Protein AF-A0A822CFQ1-F1 (afdb_monomer_lite)

pLDDT: mean 76.53, std 15.35, range [37.72, 95.06]

Sequence (197 aa):
LYCLMTLFTVIKMNTFKEFFTTSMQNSLFRRRLAVRVCFDILLESEVIPSPRTTDDITTSLVTRQSSRSTVSMLLVTRVISGTNLPELHKRALLDILTRNNQQNSQVTWDMFSTAMLSLDADHPKRSVEHHEYSGIWALVQLIGASKYLTWFGNAMGLINFIILVIEGGLRYHPKFHTIDIILSNILFSFCIYYFLE

Foldseek 3Di:
DVVVVVVVVVVVVVVVVVVVVVVVVVVVVVVLVVLVVVLVVQLVVVVDDDPDDDDDDDDDDPPDPPPFSWGFLVSVLVVLVPDPDDVVLSVQLNCQLCVVCVPHRIHGPVSSSVSSVVSVPPPPPPPVVPPVDPDPVVVVVVVVPDVVVVVVVVVLVVVLVVLVVVLVVVVVPPPPPVVNVVSVVVNVVSVVVVVVD

Structure (mmCIF, N/CA/C/O backbone):
data_AF-A0A822CFQ1-F1
#
_entry.id   AF-A0A822CFQ1-F1
#
loop_
_atom_site.group_PDB
_atom_site.id
_atom_site.type_symbol
_atom_site.label_atom_id
_atom_site.label_alt_id
_atom_site.label_comp_id
_atom_site.label_asym_id
_atom_site.label_entity_id
_atom_site.label_seq_id
_atom_site.pdbx_PDB_ins_code
_atom_site.Cartn_x
_atom_site.Cartn_y
_atom_site.Cartn_z
_atom_site.occupancy
_atom_site.B_iso_or_equiv
_atom_site.auth_seq_id
_atom_site.auth_comp_id
_atom_site.auth_asym_id
_atom_site.auth_atom_id
_atom_site.pdbx_PDB_model_num
ATOM 1 N N . LEU A 1 1 ? 14.011 38.294 -16.015 1.00 75.19 1 LEU A N 1
ATOM 2 C CA . LEU A 1 1 ? 12.975 37.274 -16.310 1.00 75.19 1 LEU A CA 1
ATOM 3 C C . LEU A 1 1 ? 13.180 35.982 -15.511 1.00 75.19 1 LEU A C 1
ATOM 5 O O . LEU A 1 1 ? 12.271 35.591 -14.796 1.00 75.19 1 LEU A O 1
ATOM 9 N N . TYR A 1 2 ? 14.369 35.365 -15.565 1.00 87.56 2 TYR A N 1
ATOM 10 C CA . TYR A 1 2 ? 14.658 34.092 -14.881 1.00 87.56 2 TYR A CA 1
ATOM 11 C C . TYR A 1 2 ? 14.422 34.143 -13.360 1.00 87.56 2 TYR A C 1
ATOM 13 O O . TYR A 1 2 ? 13.721 33.301 -12.819 1.00 87.56 2 TYR A O 1
ATOM 21 N N . CYS A 1 3 ? 14.884 35.207 -12.690 1.00 86.19 3 CYS A N 1
ATOM 22 C CA . CYS A 1 3 ? 14.652 35.414 -11.253 1.00 86.19 3 CYS A CA 1
ATOM 23 C C . CYS A 1 3 ? 13.154 35.463 -10.881 1.00 86.19 3 CYS A C 1
ATOM 25 O O . CYS A 1 3 ? 12.744 34.861 -9.894 1.00 86.19 3 CYS A O 1
ATOM 27 N N . LEU A 1 4 ? 12.315 36.101 -11.708 1.00 89.50 4 LEU A N 1
ATOM 28 C CA . LEU A 1 4 ? 10.867 36.177 -11.473 1.00 89.50 4 LEU A CA 1
ATOM 29 C C . LEU A 1 4 ? 10.176 34.819 -11.668 1.00 89.50 4 LEU A C 1
ATOM 31 O O . LEU A 1 4 ? 9.285 34.473 -10.898 1.00 89.50 4 LEU A O 1
ATOM 35 N N . MET A 1 5 ? 10.611 34.033 -12.656 1.00 90.75 5 MET A N 1
ATOM 36 C CA . MET A 1 5 ? 10.087 32.681 -12.900 1.00 90.75 5 MET A CA 1
ATOM 37 C C . MET A 1 5 ? 10.451 31.718 -11.766 1.00 90.75 5 MET A C 1
ATOM 39 O O . MET A 1 5 ? 9.603 30.956 -11.293 1.00 90.75 5 MET A O 1
ATOM 43 N N . THR A 1 6 ? 11.687 31.795 -11.267 1.00 89.38 6 THR A N 1
ATOM 44 C CA . THR A 1 6 ? 12.123 31.009 -10.109 1.00 89.38 6 THR A CA 1
ATOM 45 C C . THR A 1 6 ? 11.365 31.425 -8.851 1.00 89.38 6 THR A C 1
ATOM 47 O O . THR A 1 6 ? 10.857 30.563 -8.139 1.00 89.38 6 THR A O 1
ATOM 50 N N . LEU A 1 7 ? 11.199 32.731 -8.609 1.00 93.94 7 LEU A N 1
ATOM 51 C CA . LEU A 1 7 ? 10.436 33.240 -7.468 1.00 93.94 7 LEU A CA 1
ATOM 52 C C . LEU A 1 7 ? 8.972 32.769 -7.500 1.00 93.94 7 LEU A C 1
ATOM 54 O O . LEU A 1 7 ? 8.460 32.291 -6.491 1.00 93.94 7 LEU A O 1
ATOM 58 N N . PHE A 1 8 ? 8.311 32.832 -8.658 1.00 93.06 8 PHE A N 1
ATOM 59 C CA . PHE A 1 8 ? 6.934 32.354 -8.816 1.00 93.06 8 PHE A CA 1
ATOM 60 C C . PHE A 1 8 ? 6.804 30.849 -8.542 1.00 93.06 8 PHE A C 1
ATOM 62 O O . PHE A 1 8 ? 5.870 30.415 -7.866 1.00 93.06 8 PHE A O 1
ATOM 69 N N . THR A 1 9 ? 7.771 30.058 -9.010 1.00 91.31 9 THR A N 1
ATOM 70 C CA . THR A 1 9 ? 7.816 28.610 -8.760 1.00 91.31 9 THR A CA 1
ATOM 71 C C . THR A 1 9 ? 7.977 28.309 -7.271 1.00 91.31 9 THR A C 1
ATOM 73 O O . THR A 1 9 ? 7.254 27.474 -6.731 1.00 91.31 9 THR A O 1
ATOM 76 N N . VAL A 1 10 ? 8.871 29.027 -6.584 1.00 95.06 10 VAL A N 1
ATOM 77 C CA . VAL A 1 10 ? 9.082 28.885 -5.134 1.00 95.06 10 VAL A CA 1
ATOM 78 C C . VAL A 1 10 ? 7.805 29.215 -4.361 1.00 95.06 10 VAL A C 1
ATOM 80 O O . VAL A 1 10 ? 7.416 28.453 -3.477 1.00 95.06 10 VAL A O 1
ATOM 83 N N . ILE A 1 11 ? 7.109 30.295 -4.729 1.00 93.81 11 ILE A N 1
ATOM 84 C CA . ILE A 1 11 ? 5.838 30.676 -4.099 1.00 93.81 11 ILE A CA 1
ATOM 85 C C . ILE A 1 11 ? 4.798 29.563 -4.278 1.00 93.81 11 ILE A C 1
ATOM 87 O O . ILE A 1 11 ? 4.201 29.121 -3.298 1.00 93.81 11 ILE A O 1
ATOM 91 N N . LYS A 1 12 ? 4.623 29.050 -5.504 1.00 91.06 12 LYS A N 1
ATOM 92 C CA . LYS A 1 12 ? 3.673 27.961 -5.787 1.00 91.06 12 LYS A CA 1
ATOM 93 C C . LYS A 1 12 ? 3.997 26.687 -5.012 1.00 91.06 12 LYS A C 1
ATOM 95 O O . LYS A 1 12 ? 3.088 26.076 -4.451 1.00 91.06 12 LYS A O 1
ATOM 100 N N . MET A 1 13 ? 5.272 26.313 -4.943 1.00 93.31 13 MET A N 1
ATOM 101 C CA . MET A 1 13 ? 5.711 25.145 -4.179 1.00 93.31 13 MET A CA 1
ATOM 102 C C . MET A 1 13 ? 5.442 25.306 -2.686 1.00 93.31 13 MET A C 1
ATOM 104 O O . MET A 1 13 ? 4.987 24.361 -2.042 1.00 93.31 13 MET A O 1
ATOM 108 N N . ASN A 1 14 ? 5.668 26.498 -2.133 1.00 92.94 14 ASN A N 1
ATOM 109 C CA . ASN A 1 14 ? 5.434 26.733 -0.714 1.00 92.94 14 ASN A CA 1
ATOM 110 C C . ASN A 1 14 ? 3.938 26.680 -0.369 1.00 92.94 14 ASN A C 1
ATOM 112 O O . ASN A 1 14 ? 3.559 26.013 0.591 1.00 92.94 14 ASN A O 1
ATOM 116 N N . THR A 1 15 ? 3.078 27.275 -1.204 1.00 92.31 15 THR A N 1
ATOM 117 C CA . THR A 1 15 ? 1.618 27.171 -1.044 1.00 92.31 15 THR A CA 1
ATOM 118 C C . THR A 1 15 ? 1.139 25.726 -1.157 1.00 92.31 15 THR A C 1
ATOM 120 O O . THR A 1 15 ? 0.307 25.286 -0.367 1.00 92.31 15 THR A O 1
ATOM 123 N N . PHE A 1 16 ? 1.674 24.955 -2.109 1.00 93.62 16 PHE A N 1
ATOM 124 C CA . PHE A 1 16 ? 1.311 23.547 -2.252 1.00 93.62 16 PHE A CA 1
ATOM 125 C C . PHE A 1 16 ? 1.737 22.720 -1.035 1.00 93.62 16 PHE A C 1
ATOM 127 O O . PHE A 1 16 ? 0.965 21.898 -0.546 1.00 93.62 16 PHE A O 1
ATOM 134 N N . LYS A 1 17 ? 2.936 22.971 -0.499 1.00 92.94 17 LYS A N 1
ATOM 135 C CA . LYS A 1 17 ? 3.435 22.315 0.714 1.00 92.94 17 LYS A CA 1
ATOM 136 C C . LYS A 1 17 ? 2.546 22.601 1.925 1.00 92.94 17 LYS A C 1
ATOM 138 O O . LYS A 1 17 ? 2.212 21.680 2.674 1.00 92.94 17 LYS A O 1
ATOM 143 N N . GLU A 1 18 ? 2.161 23.857 2.119 1.00 94.62 18 GLU A N 1
ATOM 144 C CA . GLU A 1 18 ? 1.276 24.268 3.210 1.00 94.62 18 GLU A CA 1
ATOM 145 C C . GLU A 1 18 ? -0.116 23.645 3.066 1.00 94.62 18 GLU A C 1
ATOM 147 O O . GLU A 1 18 ? -0.643 23.064 4.020 1.00 94.62 18 GLU A O 1
ATOM 152 N N . PHE A 1 19 ? -0.671 23.671 1.853 1.00 94.25 19 PHE A N 1
ATOM 153 C CA . PHE A 1 19 ? -1.944 23.031 1.539 1.00 94.25 19 PHE A CA 1
ATOM 154 C C . PHE A 1 19 ? -1.906 21.524 1.816 1.00 94.25 19 PHE A C 1
ATOM 156 O O . PHE A 1 19 ? -2.795 20.991 2.479 1.00 94.25 19 PHE A O 1
ATOM 163 N N . PHE A 1 20 ? -0.859 20.837 1.356 1.00 92.62 20 PHE A N 1
ATOM 164 C CA . PHE A 1 20 ? -0.686 19.403 1.568 1.00 92.62 20 PHE A CA 1
ATOM 165 C C . PHE A 1 20 ? -0.592 19.061 3.058 1.00 92.62 20 PHE A C 1
ATOM 167 O O . PHE A 1 20 ? -1.285 18.161 3.533 1.00 92.62 20 PHE A O 1
ATOM 174 N N . THR A 1 21 ? 0.209 19.821 3.808 1.00 93.50 21 THR A N 1
ATOM 175 C CA . THR A 1 21 ? 0.386 19.627 5.253 1.00 93.50 21 THR A CA 1
ATOM 176 C C . THR A 1 21 ? -0.934 19.818 5.995 1.00 93.50 21 THR A C 1
ATOM 178 O O . THR A 1 21 ? -1.333 18.959 6.781 1.00 93.50 21 THR A O 1
ATOM 181 N N . THR A 1 22 ? -1.655 20.898 5.691 1.00 93.81 22 THR A N 1
ATOM 182 C CA . THR A 1 22 ? -2.954 21.205 6.303 1.00 93.81 22 THR A CA 1
ATOM 183 C C . THR A 1 22 ? -3.996 20.140 5.962 1.00 93.81 22 THR A C 1
ATOM 185 O O . THR A 1 22 ? -4.741 19.686 6.830 1.00 93.81 22 THR A O 1
ATOM 188 N N . SER A 1 23 ? -4.027 19.680 4.708 1.00 91.19 23 SER A N 1
ATOM 189 C CA . SER A 1 23 ? -4.934 18.620 4.258 1.00 91.19 23 SER A CA 1
ATOM 190 C C . SER A 1 23 ? -4.669 17.297 4.984 1.00 91.19 23 SER A C 1
ATOM 192 O O . SER A 1 23 ? -5.601 16.675 5.505 1.00 91.19 23 SER A O 1
ATOM 194 N N . MET A 1 24 ? -3.398 16.899 5.101 1.00 90.12 24 MET A N 1
ATOM 195 C CA . MET A 1 24 ? -3.001 15.697 5.837 1.00 90.12 24 MET A CA 1
ATOM 196 C C . MET A 1 24 ? -3.349 15.791 7.323 1.00 90.12 24 MET A C 1
ATOM 198 O O . MET A 1 24 ? -3.967 14.871 7.861 1.00 90.12 24 MET A O 1
ATOM 202 N N . GLN A 1 25 ? -3.027 16.907 7.980 1.00 92.38 25 GLN A N 1
ATOM 203 C CA . GLN A 1 25 ? -3.355 17.124 9.391 1.00 92.38 25 GLN A CA 1
ATOM 204 C C . GLN A 1 25 ? -4.864 17.070 9.640 1.00 92.38 25 GLN A C 1
ATOM 206 O O . GLN A 1 25 ? -5.307 16.357 10.540 1.00 92.38 25 GLN A O 1
ATOM 211 N N . ASN A 1 26 ? -5.663 17.739 8.804 1.00 92.44 26 ASN A N 1
ATOM 212 C CA . ASN A 1 26 ? -7.122 17.718 8.911 1.00 92.44 26 ASN A CA 1
ATOM 213 C C . ASN A 1 26 ? -7.695 16.312 8.701 1.00 92.44 26 ASN A C 1
ATOM 215 O O . ASN A 1 26 ? -8.629 15.912 9.397 1.00 92.44 26 ASN A O 1
ATOM 219 N N . SER A 1 27 ? -7.140 15.544 7.762 1.00 88.62 27 SER A N 1
ATOM 220 C CA . SER A 1 27 ? -7.532 14.151 7.540 1.00 88.62 27 SER A CA 1
ATOM 221 C C . SER A 1 27 ? -7.253 13.280 8.772 1.00 88.62 27 SER A C 1
ATOM 223 O O . SER A 1 27 ? -8.164 12.624 9.285 1.00 88.62 27 SER A O 1
ATOM 225 N N . LEU A 1 28 ? -6.030 13.343 9.311 1.00 87.25 28 LEU A N 1
ATOM 226 C CA . LEU A 1 28 ? -5.633 12.593 10.506 1.00 87.25 28 LEU A CA 1
ATOM 227 C C . LEU A 1 28 ? -6.452 12.994 11.734 1.00 87.25 28 LEU A C 1
ATOM 229 O O . LEU A 1 28 ? -6.877 12.130 12.500 1.00 87.25 28 LEU A O 1
ATOM 233 N N . PHE A 1 29 ? -6.698 14.291 11.913 1.00 90.75 29 PHE A N 1
ATOM 234 C CA . PHE A 1 29 ? -7.480 14.809 13.027 1.00 90.75 29 PHE A CA 1
ATOM 235 C C . PHE A 1 29 ? -8.927 14.312 12.982 1.00 90.75 29 PHE A C 1
ATOM 237 O O . PHE A 1 29 ? -9.403 13.744 13.964 1.00 90.75 29 PHE A O 1
ATOM 244 N N . ARG A 1 30 ? -9.600 14.432 11.827 1.00 90.69 30 ARG A N 1
ATOM 245 C CA . ARG A 1 30 ? -10.966 13.912 11.642 1.00 90.69 30 ARG A CA 1
ATOM 246 C C . ARG A 1 30 ? -11.047 12.418 11.922 1.00 90.69 30 ARG A C 1
ATOM 248 O O . ARG A 1 30 ? -11.983 11.978 12.581 1.00 90.69 30 ARG A O 1
ATOM 255 N N . ARG A 1 31 ? -10.060 11.641 11.472 1.00 86.88 31 ARG A N 1
ATOM 256 C CA . ARG A 1 31 ? -10.035 10.199 11.730 1.00 86.88 31 ARG A CA 1
ATOM 257 C C . ARG A 1 31 ? -9.825 9.877 13.208 1.00 86.88 31 ARG A C 1
ATOM 259 O O . ARG A 1 31 ? -10.555 9.053 13.743 1.00 86.88 31 ARG A O 1
ATOM 266 N N . ARG A 1 32 ? -8.875 10.529 13.884 1.00 88.50 32 ARG A N 1
ATOM 267 C CA . ARG A 1 32 ? -8.638 10.327 15.327 1.00 88.50 32 ARG A CA 1
ATOM 268 C C . ARG A 1 32 ? -9.865 10.690 16.157 1.00 88.50 32 ARG A C 1
ATOM 270 O O . ARG A 1 32 ? -10.214 9.947 17.070 1.00 88.50 32 ARG A O 1
ATOM 277 N N . LEU A 1 33 ? -10.540 11.783 15.805 1.00 90.69 33 LEU A N 1
ATOM 278 C CA . LEU A 1 33 ? -11.818 12.152 16.408 1.00 90.69 33 LEU A CA 1
ATOM 279 C C . LEU A 1 33 ? -12.887 11.089 16.160 1.00 90.69 33 LEU A C 1
ATOM 281 O O . LEU A 1 33 ? -13.536 10.668 17.107 1.00 90.69 33 LEU A O 1
ATOM 285 N N . ALA A 1 34 ? -13.044 10.615 14.923 1.00 88.75 34 ALA A N 1
ATOM 286 C CA . ALA A 1 34 ? -14.024 9.580 14.601 1.00 88.75 34 ALA A CA 1
ATOM 287 C C . ALA A 1 34 ? -13.774 8.286 15.394 1.00 88.75 34 ALA A C 1
ATOM 289 O O . ALA A 1 34 ? -14.708 7.734 15.966 1.00 88.75 34 ALA A O 1
ATOM 290 N N . VAL A 1 35 ? -12.517 7.840 15.494 1.00 87.50 35 VAL A N 1
ATOM 291 C CA . VAL A 1 35 ? -12.126 6.670 16.302 1.00 87.50 35 VAL A CA 1
ATOM 292 C C . VAL A 1 35 ? -12.454 6.895 17.777 1.00 87.50 35 VAL A C 1
ATOM 294 O O . VAL A 1 35 ? -12.992 5.999 18.426 1.00 87.50 35 VAL A O 1
ATOM 297 N N . ARG A 1 36 ? -12.177 8.094 18.303 1.00 88.81 36 ARG A N 1
ATOM 298 C CA . ARG A 1 36 ? -12.496 8.437 19.690 1.00 88.81 36 ARG A CA 1
ATOM 299 C C . ARG A 1 36 ? -13.995 8.396 19.959 1.00 88.81 36 ARG A C 1
ATOM 301 O O . ARG A 1 36 ? -14.415 7.723 20.890 1.00 88.81 36 ARG A O 1
ATOM 308 N N . VAL A 1 37 ? -14.783 9.038 19.102 1.00 88.81 37 VAL A N 1
ATOM 309 C CA . VAL A 1 37 ? -16.248 9.050 19.201 1.00 88.81 37 VAL A CA 1
ATOM 310 C C . VAL A 1 37 ? -16.816 7.637 19.091 1.00 88.81 37 VAL A C 1
ATOM 312 O O . VAL A 1 37 ? -17.702 7.282 19.858 1.00 88.81 37 VAL A O 1
ATOM 315 N N . CYS A 1 38 ? -16.280 6.796 18.201 1.00 87.69 38 CYS A N 1
ATOM 316 C CA . CYS A 1 38 ? -16.689 5.393 18.128 1.00 87.69 38 CYS A CA 1
ATOM 317 C C . CYS A 1 38 ? -16.457 4.680 19.462 1.00 87.69 38 CYS A C 1
ATOM 319 O O . CYS A 1 38 ? -17.357 4.007 19.943 1.00 87.69 38 CYS A O 1
ATOM 321 N N . PHE A 1 39 ? -15.287 4.844 20.083 1.00 86.06 39 PHE A N 1
ATOM 322 C CA . PHE A 1 39 ? -15.006 4.228 21.381 1.00 86.06 39 PHE A CA 1
ATOM 323 C C . PHE A 1 39 ? -15.940 4.729 22.487 1.00 86.06 39 PHE A C 1
ATOM 325 O O . PHE A 1 39 ? -16.448 3.922 23.262 1.00 86.06 39 PHE A O 1
ATOM 332 N N . ASP A 1 40 ? -16.206 6.034 22.529 1.00 86.69 40 ASP A N 1
ATOM 333 C CA . ASP A 1 40 ? -17.100 6.630 23.523 1.00 86.69 40 ASP A CA 1
ATOM 334 C C . ASP A 1 40 ? -18.554 6.126 23.346 1.00 86.69 40 ASP A C 1
ATOM 336 O O . ASP A 1 40 ? -19.202 5.776 24.331 1.00 86.69 40 ASP A O 1
ATOM 340 N N . ILE A 1 41 ? -19.032 5.955 22.105 1.00 85.94 41 ILE A N 1
ATOM 341 C CA . ILE A 1 41 ? -20.343 5.336 21.813 1.00 85.94 41 ILE A CA 1
ATOM 342 C C . ILE A 1 41 ? -20.374 3.862 22.241 1.00 85.94 41 ILE A C 1
ATOM 344 O O . ILE A 1 41 ? -21.381 3.391 22.769 1.00 85.94 41 ILE A O 1
ATOM 348 N N . LEU A 1 42 ? -19.287 3.114 22.023 1.00 83.31 42 LEU A N 1
ATOM 349 C CA . LEU A 1 42 ? -19.216 1.709 22.434 1.00 83.31 42 LEU A CA 1
ATOM 350 C C . LEU A 1 42 ? -19.302 1.574 23.960 1.00 83.31 42 LEU A C 1
ATOM 352 O O . LEU A 1 42 ? -20.024 0.701 24.441 1.00 83.31 42 LEU A O 1
ATOM 356 N N . LEU A 1 43 ? -18.642 2.466 24.706 1.00 83.56 43 LEU A N 1
ATOM 357 C CA . LEU A 1 43 ? -18.754 2.530 26.165 1.00 83.56 43 LEU A CA 1
ATOM 358 C C . LEU A 1 43 ? -20.191 2.809 26.614 1.00 83.56 43 LEU A C 1
ATOM 360 O O . LEU A 1 43 ? -20.692 2.128 27.502 1.00 83.56 43 LEU A O 1
ATOM 364 N N . GLU A 1 44 ? -20.868 3.779 25.998 1.00 79.88 44 GLU A N 1
ATOM 365 C CA . GLU A 1 44 ? -22.258 4.109 26.336 1.00 79.88 44 GLU A CA 1
ATOM 366 C C . GLU A 1 44 ? -23.219 2.956 26.002 1.00 79.88 44 GLU A C 1
ATOM 368 O O . GLU A 1 44 ? -24.117 2.643 26.784 1.00 79.88 44 GLU A O 1
ATOM 373 N N . SER A 1 45 ? -22.983 2.252 24.890 1.00 74.94 45 SER A N 1
ATOM 374 C CA . SER A 1 45 ? -23.795 1.102 24.475 1.00 74.94 45 SER A CA 1
ATOM 375 C C . SER A 1 45 ? -23.691 -0.105 25.415 1.00 74.94 45 SER A C 1
ATOM 377 O O . SER A 1 45 ? -24.629 -0.894 25.499 1.00 74.94 45 SER A O 1
ATOM 379 N N . GLU A 1 46 ? -22.581 -0.241 26.144 1.00 67.50 46 GLU A N 1
ATOM 380 C CA . GLU A 1 46 ? -22.384 -1.292 27.150 1.00 67.50 46 GLU A CA 1
ATOM 381 C C . GLU A 1 46 ? -23.048 -0.948 28.495 1.00 67.50 46 GLU A C 1
ATOM 383 O O . GLU A 1 46 ? -23.349 -1.838 29.288 1.00 67.50 46 GLU A O 1
ATOM 388 N N . VAL A 1 47 ? -23.330 0.337 28.740 1.00 59.84 47 VAL A N 1
ATOM 389 C CA . VAL A 1 47 ? -23.963 0.829 29.973 1.00 59.84 47 VAL A CA 1
ATOM 390 C C . VAL A 1 47 ? -25.487 0.657 29.957 1.00 59.84 47 VAL A C 1
ATOM 392 O O . VAL A 1 47 ? -26.094 0.655 31.027 1.00 59.84 47 VAL A O 1
ATOM 395 N N . ILE A 1 48 ? -26.121 0.449 28.795 1.00 53.44 48 ILE A N 1
ATOM 396 C CA . ILE A 1 48 ? -27.565 0.176 28.705 1.00 53.44 48 ILE A CA 1
ATOM 397 C C . ILE A 1 48 ? -27.823 -1.285 29.122 1.00 53.44 48 ILE A C 1
ATOM 399 O O . ILE A 1 48 ? -27.521 -2.204 28.354 1.00 53.44 48 ILE A O 1
ATOM 403 N N . PRO A 1 49 ? -28.396 -1.552 30.312 1.00 50.44 49 PRO A N 1
ATOM 404 C CA . PRO A 1 49 ? -28.615 -2.913 30.765 1.00 50.44 49 PRO A CA 1
ATOM 405 C C . PRO A 1 49 ? -29.762 -3.531 29.968 1.00 50.44 49 PRO A C 1
ATOM 407 O O . PRO A 1 49 ? -30.837 -2.946 29.823 1.00 50.44 49 PRO A O 1
ATOM 410 N N . SER A 1 50 ? -29.552 -4.760 29.502 1.00 37.91 50 SER A N 1
ATOM 411 C CA . SER A 1 50 ? -30.634 -5.665 29.114 1.00 37.91 50 SER A CA 1
ATOM 412 C C . SER A 1 50 ? -31.720 -5.677 30.208 1.00 37.91 50 SER A C 1
ATOM 414 O O . SER A 1 50 ? -31.379 -5.881 31.376 1.00 37.91 50 SER A O 1
ATOM 416 N N . PRO A 1 51 ? -33.018 -5.521 29.883 1.00 45.97 51 PRO A N 1
ATOM 417 C CA . PRO A 1 51 ? -34.092 -5.537 30.869 1.00 45.97 51 PRO A CA 1
ATOM 418 C C . PRO A 1 51 ? -34.387 -6.984 31.273 1.00 45.97 51 PRO A C 1
ATOM 420 O O . PRO A 1 51 ? -35.350 -7.590 30.810 1.00 45.97 51 PRO A O 1
ATOM 423 N N . ARG A 1 52 ? -33.521 -7.573 32.098 1.00 44.91 52 ARG A N 1
ATOM 424 C CA . ARG A 1 52 ? -33.755 -8.859 32.765 1.00 44.91 52 ARG A CA 1
ATOM 425 C C . ARG A 1 52 ? -33.038 -8.873 34.107 1.00 44.91 52 ARG A C 1
ATOM 427 O O . ARG A 1 52 ? -31.901 -9.318 34.205 1.00 44.91 52 ARG A O 1
ATOM 434 N N . THR A 1 53 ? -33.687 -8.346 35.132 1.00 39.03 53 THR A N 1
ATOM 435 C CA . THR A 1 53 ? -34.372 -9.095 36.202 1.00 39.03 53 THR A CA 1
ATOM 436 C C . THR A 1 53 ? -34.712 -8.049 37.261 1.00 39.03 53 THR A C 1
ATOM 438 O O . THR A 1 53 ? -33.870 -7.234 37.627 1.00 39.03 53 THR A O 1
ATOM 441 N N . THR A 1 54 ? -35.978 -7.997 37.651 1.00 48.03 54 THR A N 1
ATOM 442 C CA . THR A 1 54 ? -36.456 -7.246 38.810 1.00 48.03 54 THR A CA 1
ATOM 443 C C . THR A 1 54 ? -35.655 -7.626 40.056 1.00 48.03 54 THR A C 1
ATOM 445 O O . THR A 1 54 ? -35.264 -8.782 40.195 1.00 48.03 54 THR A O 1
ATOM 448 N N . ASP A 1 55 ? -35.485 -6.639 40.935 1.00 44.06 55 ASP A N 1
ATOM 449 C CA . ASP A 1 55 ? -34.992 -6.745 42.314 1.00 44.06 55 ASP A CA 1
ATOM 450 C C . ASP A 1 55 ? -33.467 -6.655 42.488 1.00 44.06 55 ASP A C 1
ATOM 452 O O . ASP A 1 55 ? -32.765 -7.641 42.659 1.00 44.06 55 ASP A O 1
ATOM 456 N N . ASP A 1 56 ? -32.956 -5.420 42.418 1.00 37.72 56 ASP A N 1
ATOM 457 C CA . ASP A 1 56 ? -32.231 -4.806 43.544 1.00 37.72 56 ASP A CA 1
ATOM 458 C C . ASP A 1 56 ? -31.890 -3.346 43.208 1.00 37.72 56 ASP A C 1
ATOM 460 O O . ASP A 1 56 ? -30.858 -2.990 42.634 1.00 37.72 56 ASP A O 1
ATOM 464 N N . ILE A 1 57 ? -32.825 -2.463 43.557 1.00 55.16 57 ILE A N 1
ATOM 465 C CA . ILE A 1 57 ? -32.616 -1.018 43.583 1.00 55.16 57 ILE A CA 1
ATOM 466 C C . ILE A 1 57 ? -31.931 -0.708 44.908 1.00 55.16 57 ILE A C 1
ATOM 468 O O . ILE A 1 57 ? -32.581 -0.764 45.945 1.00 55.16 57 ILE A O 1
ATOM 472 N N . THR A 1 58 ? -30.644 -0.369 44.880 1.00 49.69 58 THR A N 1
ATOM 473 C CA . THR A 1 58 ? -30.032 0.805 45.542 1.00 49.69 58 THR A CA 1
ATOM 474 C C . THR A 1 58 ? -28.506 0.655 45.589 1.00 49.69 58 THR A C 1
ATOM 476 O O . THR A 1 58 ? -27.971 -0.433 45.746 1.00 49.69 58 THR A O 1
ATOM 479 N N . THR A 1 59 ? -27.785 1.777 45.471 1.00 42.72 59 THR A N 1
ATOM 480 C CA . THR A 1 59 ? -26.324 1.931 45.678 1.00 42.72 59 THR A CA 1
ATOM 481 C C . THR A 1 59 ? -25.334 1.447 44.601 1.00 42.72 59 THR A C 1
ATOM 483 O O . THR A 1 59 ? -24.370 0.752 44.898 1.00 42.72 59 THR A O 1
ATOM 486 N N . SER A 1 60 ? -25.437 1.943 43.360 1.00 40.88 60 SER A N 1
ATOM 487 C CA . SER A 1 60 ? -24.250 1.979 42.466 1.00 40.88 60 SER A CA 1
ATOM 488 C C . SER A 1 60 ? -24.214 3.097 41.409 1.00 40.88 60 SER A C 1
ATOM 490 O O . SER A 1 60 ? -23.313 3.123 40.573 1.00 40.88 60 SER A O 1
ATOM 492 N N . LEU A 1 61 ? -25.132 4.069 41.454 1.00 44.00 61 LEU A N 1
ATOM 493 C CA . LEU A 1 61 ? -25.292 5.070 40.386 1.00 44.00 61 LEU A CA 1
ATOM 494 C C . LEU A 1 61 ? -24.413 6.334 40.490 1.00 44.00 61 LEU A C 1
ATOM 496 O O . LEU A 1 61 ? -24.581 7.237 39.681 1.00 44.00 61 LEU A O 1
ATOM 500 N N . VAL A 1 62 ? -23.463 6.429 41.431 1.00 44.66 62 VAL A N 1
ATOM 501 C CA . VAL A 1 62 ? -22.635 7.655 41.584 1.00 44.66 62 VAL A CA 1
ATOM 502 C C . VAL A 1 62 ? -21.117 7.394 41.633 1.00 44.66 62 VAL A C 1
ATOM 504 O O . VAL A 1 62 ? -20.330 8.335 41.634 1.00 44.66 62 VAL A O 1
ATOM 507 N N . THR A 1 63 ? -20.646 6.144 41.558 1.00 40.25 63 THR A N 1
ATOM 508 C CA . THR A 1 63 ? -19.213 5.847 41.787 1.00 40.25 63 THR A CA 1
ATOM 509 C C . THR A 1 63 ? -18.600 4.908 40.748 1.00 40.25 63 THR A C 1
ATOM 511 O O . THR A 1 63 ? -18.015 3.886 41.091 1.00 40.25 63 THR A O 1
ATOM 514 N N . ARG A 1 64 ? -18.711 5.224 39.451 1.00 43.28 64 ARG A N 1
ATOM 515 C CA . ARG A 1 64 ? -18.015 4.438 38.406 1.00 43.28 64 ARG A CA 1
ATOM 516 C C . ARG A 1 64 ? -17.384 5.239 37.271 1.00 43.28 64 ARG A C 1
ATOM 518 O O . ARG A 1 64 ? -17.045 4.680 36.237 1.00 43.28 64 ARG A O 1
ATOM 525 N N . GLN A 1 65 ? -17.139 6.529 37.482 1.00 41.72 65 GLN A N 1
ATOM 526 C CA . GLN A 1 65 ? -16.485 7.385 36.485 1.00 41.72 65 GLN A CA 1
ATOM 527 C C . GLN A 1 65 ? -14.942 7.288 36.496 1.00 41.72 65 GLN A C 1
ATOM 529 O O . GLN A 1 65 ? -14.274 7.956 35.715 1.00 41.72 65 GLN A O 1
ATOM 534 N N . SER A 1 66 ? -14.360 6.441 37.355 1.00 39.03 66 SER A N 1
ATOM 535 C CA . SER A 1 66 ? -12.904 6.280 37.523 1.00 39.03 66 SER A CA 1
ATOM 536 C C . SER A 1 66 ? -12.399 4.833 37.410 1.00 39.03 66 SER A C 1
ATOM 538 O O . SER A 1 66 ? -11.202 4.577 37.546 1.00 39.03 66 SER A O 1
ATOM 540 N N . SER A 1 67 ? -13.273 3.866 37.120 1.00 45.50 67 SER A N 1
ATOM 541 C CA . SER A 1 67 ? -12.879 2.472 36.890 1.00 45.50 67 SER A CA 1
ATOM 542 C C . SER A 1 67 ? -12.664 2.254 35.394 1.00 45.50 67 SER A C 1
ATOM 544 O O . SER A 1 67 ? -13.637 2.105 34.669 1.00 45.50 67 SER A O 1
ATOM 546 N N . ARG A 1 68 ? -11.399 2.307 34.946 1.00 55.19 68 ARG A N 1
ATOM 547 C CA . ARG A 1 68 ? -10.887 1.930 33.606 1.00 55.19 68 ARG A CA 1
ATOM 548 C C . ARG A 1 68 ? -11.979 1.699 32.548 1.00 55.19 68 ARG A C 1
ATOM 550 O O . ARG A 1 68 ? -12.509 0.595 32.448 1.00 55.19 68 ARG A O 1
ATOM 557 N N . SER A 1 69 ? -12.268 2.729 31.749 1.00 69.00 69 SER A N 1
ATOM 558 C CA . SER A 1 69 ? -13.172 2.655 30.596 1.00 69.00 69 SER A CA 1
ATOM 559 C C . SER A 1 69 ? -12.736 1.524 29.664 1.00 69.00 69 SER A C 1
ATOM 561 O O . SER A 1 69 ? -11.748 1.635 28.933 1.00 69.00 69 SER A O 1
ATOM 563 N N . THR A 1 70 ? -13.439 0.406 29.765 1.00 75.69 70 THR A N 1
ATOM 564 C CA . THR A 1 70 ? -13.137 -0.858 29.103 1.00 75.69 70 THR A CA 1
ATOM 565 C C . THR A 1 70 ? -14.380 -1.281 28.344 1.00 75.69 70 THR A C 1
ATOM 567 O O . THR A 1 70 ? -15.485 -1.119 28.850 1.00 75.69 70 THR A O 1
ATOM 570 N N . VAL A 1 71 ? -14.189 -1.769 27.119 1.00 79.25 71 VAL A N 1
ATOM 571 C CA . VAL A 1 71 ? -15.278 -2.193 26.233 1.00 79.25 71 VAL A CA 1
ATOM 572 C C . VAL A 1 71 ? -15.221 -3.704 26.038 1.00 79.25 71 VAL A C 1
ATOM 574 O O . VAL A 1 71 ? -14.141 -4.254 25.812 1.00 79.25 71 VAL A O 1
ATOM 577 N N . SER A 1 72 ? -16.357 -4.391 26.069 1.00 81.31 72 SER A N 1
ATOM 578 C CA . SER A 1 72 ? -16.442 -5.819 25.760 1.00 81.31 72 SER A CA 1
ATOM 579 C C . SER A 1 72 ? -15.901 -6.142 24.361 1.00 81.31 72 SER A C 1
ATOM 581 O O . SER A 1 72 ? -16.329 -5.583 23.344 1.00 81.31 72 SER A O 1
ATOM 583 N N . MET A 1 73 ? -14.990 -7.116 24.288 1.00 79.25 73 MET A N 1
ATOM 584 C CA . MET A 1 73 ? -14.389 -7.578 23.030 1.00 79.25 73 MET A CA 1
ATOM 585 C C . MET A 1 73 ? -15.441 -8.111 22.039 1.00 79.25 73 MET A C 1
ATOM 587 O O . MET A 1 73 ? -15.305 -7.947 20.826 1.00 79.25 73 MET A O 1
ATOM 591 N N . LEU A 1 74 ? -16.537 -8.698 22.527 1.00 79.06 74 LEU A N 1
ATOM 592 C CA . LEU A 1 74 ? -17.627 -9.200 21.677 1.00 79.06 74 LEU A CA 1
ATOM 593 C C . LEU A 1 74 ? -18.357 -8.073 20.935 1.00 79.06 74 LEU A C 1
ATOM 595 O O . LEU A 1 74 ? -18.776 -8.239 19.789 1.00 79.06 74 LEU A O 1
ATOM 599 N N . LEU A 1 75 ? -18.488 -6.911 21.573 1.00 79.25 75 LEU A N 1
ATOM 600 C CA . LEU A 1 75 ? -19.147 -5.750 20.984 1.00 79.25 75 LEU A CA 1
ATOM 601 C C . LEU A 1 75 ? -18.245 -5.125 19.909 1.00 79.25 75 LEU A C 1
ATOM 603 O O . LEU A 1 75 ? -18.690 -4.881 18.788 1.00 79.25 75 LEU A O 1
ATOM 607 N N . VAL A 1 76 ? -16.948 -4.993 20.204 1.00 82.12 76 VAL A N 1
ATOM 608 C CA . VAL A 1 76 ? -15.933 -4.498 19.258 1.00 82.12 76 VAL A CA 1
ATOM 609 C C . VAL A 1 76 ? -15.827 -5.397 18.021 1.00 82.12 76 VAL A C 1
ATOM 611 O O . VAL A 1 76 ? -15.862 -4.903 16.895 1.00 82.12 76 VAL A O 1
ATOM 614 N N . THR A 1 77 ? -15.755 -6.717 18.203 1.00 80.50 77 THR A N 1
ATOM 615 C CA . THR A 1 77 ? -15.668 -7.681 17.089 1.00 80.50 77 THR A CA 1
ATOM 616 C C . THR A 1 77 ? -16.920 -7.668 16.212 1.00 80.50 77 THR A C 1
ATOM 618 O O . THR A 1 77 ? -16.800 -7.667 14.984 1.00 80.50 77 THR A O 1
ATOM 621 N N . ARG A 1 78 ? -18.117 -7.561 16.807 1.00 82.50 78 ARG A N 1
ATOM 622 C CA . ARG A 1 78 ? -19.374 -7.398 16.061 1.00 82.50 78 ARG A CA 1
ATOM 623 C C . ARG A 1 78 ? -19.369 -6.114 15.231 1.00 82.50 78 ARG A C 1
ATOM 625 O O . ARG A 1 78 ? -19.688 -6.166 14.044 1.00 82.50 78 ARG A O 1
ATOM 632 N N . VAL A 1 79 ? -18.969 -4.988 15.816 1.00 83.75 79 VAL A N 1
ATOM 633 C CA . VAL A 1 79 ? -18.933 -3.699 15.110 1.00 83.75 79 VAL A CA 1
ATOM 634 C C . VAL A 1 79 ? -17.930 -3.732 13.962 1.00 83.75 79 VAL A C 1
ATOM 636 O O . VAL A 1 79 ? -18.292 -3.370 12.846 1.00 83.75 79 VAL A O 1
ATOM 639 N N . ILE A 1 80 ? -16.725 -4.265 14.183 1.00 82.81 80 ILE A N 1
ATOM 640 C CA . ILE A 1 80 ? -15.711 -4.437 13.131 1.00 82.81 80 ILE A CA 1
ATOM 641 C C . ILE A 1 80 ? -16.235 -5.338 12.006 1.00 82.81 80 ILE A C 1
ATOM 643 O O . ILE A 1 80 ? -16.082 -4.997 10.832 1.00 82.81 80 ILE A O 1
ATOM 647 N N . SER A 1 81 ? -16.899 -6.451 12.336 1.00 78.50 81 SER A N 1
ATOM 648 C CA . SER A 1 81 ? -17.454 -7.367 11.330 1.00 78.50 81 SER A CA 1
ATOM 649 C C . SER A 1 81 ? -18.530 -6.714 10.452 1.00 78.50 81 SER A C 1
ATOM 651 O O . SER A 1 81 ? -18.592 -6.997 9.255 1.00 78.50 81 SER A O 1
ATOM 653 N N . GLY A 1 82 ? -19.309 -5.785 11.022 1.00 81.06 82 GLY A N 1
ATOM 654 C CA . GLY A 1 82 ? -20.350 -5.025 10.327 1.00 81.06 82 GLY A CA 1
ATOM 655 C C . GLY A 1 82 ? -19.844 -3.835 9.504 1.00 81.06 82 GLY A C 1
ATOM 656 O O . GLY A 1 82 ? -20.635 -3.209 8.802 1.00 81.06 82 GLY A O 1
ATOM 657 N N . THR A 1 83 ? -18.551 -3.501 9.563 1.00 83.88 83 THR A N 1
ATOM 658 C CA . THR A 1 83 ? -17.988 -2.404 8.762 1.00 83.88 83 THR A CA 1
ATOM 659 C C . THR A 1 83 ? -17.725 -2.810 7.309 1.00 83.88 83 THR A C 1
ATOM 661 O O . THR A 1 83 ? -17.389 -3.957 7.006 1.00 83.88 83 THR A O 1
ATOM 664 N N . ASN A 1 84 ? -17.809 -1.844 6.389 1.00 81.88 84 ASN A N 1
ATOM 665 C CA . ASN A 1 84 ? -17.420 -2.025 4.988 1.00 81.88 84 ASN A CA 1
ATOM 666 C C . ASN A 1 84 ? -15.903 -1.815 4.805 1.00 81.88 84 ASN A C 1
ATOM 668 O O . ASN A 1 84 ? -15.464 -0.864 4.162 1.00 81.88 84 ASN A O 1
ATOM 672 N N . LEU A 1 85 ? -15.099 -2.665 5.450 1.00 79.75 85 LEU A N 1
ATOM 673 C CA . LEU A 1 85 ? -13.643 -2.713 5.277 1.00 79.75 85 LEU A CA 1
ATOM 674 C C . LEU A 1 85 ? -13.237 -3.938 4.440 1.00 79.75 85 LEU A C 1
ATOM 676 O O . LEU A 1 85 ? -13.910 -4.969 4.509 1.00 79.75 85 LEU A O 1
ATOM 680 N N . PRO A 1 86 ? -12.115 -3.887 3.697 1.00 81.12 86 PRO A N 1
ATOM 681 C CA . PRO A 1 86 ? -11.582 -5.07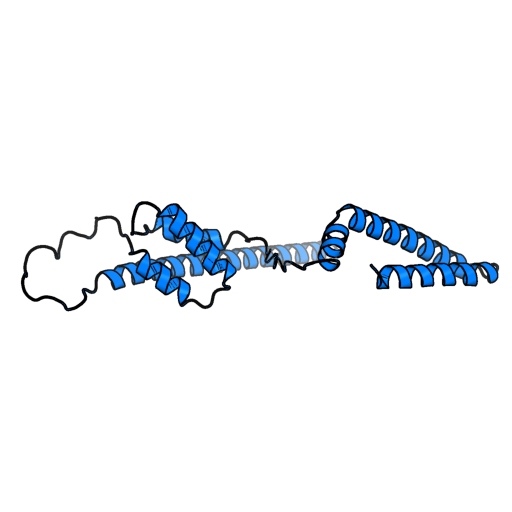4 3.040 1.00 81.12 86 PRO A CA 1
ATOM 682 C C . PRO A 1 86 ? -11.266 -6.167 4.069 1.00 81.12 86 PRO A C 1
ATOM 684 O O . PRO A 1 86 ? -10.674 -5.886 5.113 1.00 81.12 86 PRO A O 1
ATOM 687 N N . GLU A 1 87 ? -11.592 -7.420 3.756 1.00 78.44 87 GLU A N 1
ATOM 688 C CA . GLU A 1 87 ? -11.464 -8.550 4.692 1.00 78.44 87 GLU A CA 1
ATOM 689 C C . GLU A 1 87 ? -10.046 -8.735 5.254 1.00 78.44 87 GLU A C 1
ATOM 691 O O . GLU A 1 87 ? -9.878 -9.116 6.408 1.00 78.44 87 GLU A O 1
ATOM 696 N N . LEU A 1 88 ? -9.010 -8.385 4.486 1.00 73.50 88 LEU A N 1
ATOM 697 C CA . LEU A 1 88 ? -7.619 -8.394 4.958 1.00 73.50 88 LEU A CA 1
ATOM 698 C C . LEU A 1 88 ? -7.396 -7.441 6.140 1.00 73.50 88 LEU A C 1
ATOM 700 O O . LEU A 1 88 ? -6.752 -7.805 7.119 1.00 73.50 88 LEU A O 1
ATOM 704 N N . HIS A 1 89 ? -7.970 -6.242 6.061 1.00 76.38 89 HIS A N 1
ATOM 705 C CA . HIS A 1 89 ? -7.855 -5.219 7.096 1.00 76.38 89 HIS A CA 1
ATOM 706 C C . HIS A 1 89 ? -8.680 -5.600 8.326 1.00 76.38 89 HIS A C 1
ATOM 708 O O . HIS A 1 89 ? -8.217 -5.433 9.450 1.00 76.38 89 HIS A O 1
ATOM 714 N N . LYS A 1 90 ? -9.865 -6.196 8.124 1.00 82.62 90 LYS A N 1
ATOM 715 C CA . LYS A 1 90 ? -10.673 -6.746 9.222 1.00 82.62 90 LYS A CA 1
ATOM 716 C C . LYS A 1 90 ? -9.932 -7.852 9.968 1.00 82.62 90 LYS A C 1
ATOM 718 O O . LYS A 1 90 ? -9.882 -7.826 11.192 1.00 82.62 90 LYS A O 1
ATOM 723 N N . ARG A 1 91 ? -9.335 -8.804 9.243 1.00 80.38 91 ARG A N 1
ATOM 724 C CA . ARG A 1 91 ? -8.569 -9.910 9.837 1.00 80.38 91 ARG A CA 1
ATOM 725 C C . ARG A 1 91 ? 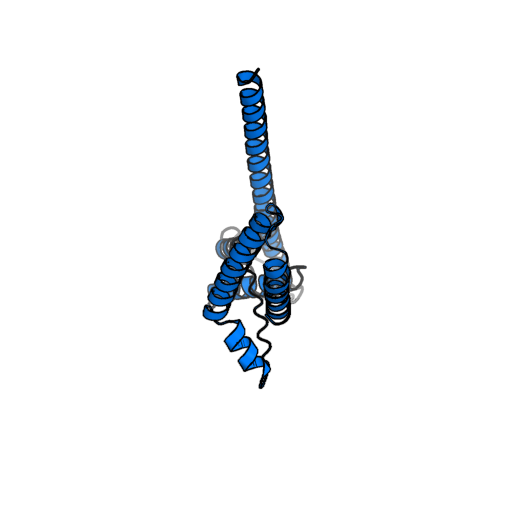-7.348 -9.409 10.595 1.00 80.38 91 ARG A C 1
ATOM 727 O O . ARG A 1 91 ? -7.159 -9.827 11.728 1.00 80.38 91 ARG A O 1
ATOM 734 N N . ALA A 1 92 ? -6.575 -8.490 10.014 1.00 78.94 92 ALA A N 1
ATOM 735 C CA . ALA A 1 92 ? -5.425 -7.887 10.689 1.00 78.94 92 ALA A CA 1
ATOM 736 C C . ALA A 1 92 ? -5.842 -7.161 11.979 1.00 78.94 92 ALA A C 1
ATOM 738 O O . ALA A 1 92 ? -5.229 -7.345 13.026 1.00 78.94 92 ALA A O 1
ATOM 739 N N . LEU A 1 93 ? -6.938 -6.401 11.929 1.00 81.56 93 LEU A N 1
ATOM 740 C CA . LEU A 1 93 ? -7.461 -5.687 13.090 1.00 81.56 93 LEU A CA 1
ATOM 741 C C . LEU A 1 93 ? -7.926 -6.645 14.199 1.00 81.56 93 LEU A C 1
ATOM 743 O O . LEU A 1 93 ? -7.620 -6.433 15.372 1.00 81.56 93 LEU A O 1
ATOM 747 N N . LEU A 1 94 ? -8.641 -7.713 13.835 1.00 81.06 94 LEU A N 1
ATOM 748 C CA . LEU A 1 94 ? -9.079 -8.746 14.774 1.00 81.06 94 LEU A CA 1
ATOM 749 C C . LEU A 1 94 ? -7.897 -9.521 15.365 1.00 81.06 94 LEU A C 1
ATOM 751 O O . LEU A 1 94 ? -7.907 -9.801 16.561 1.00 81.06 94 LEU A O 1
ATOM 755 N N . ASP A 1 95 ? -6.870 -9.827 14.574 1.00 81.94 95 ASP A N 1
ATOM 756 C CA . ASP A 1 95 ? -5.655 -10.500 15.044 1.00 81.94 95 ASP A CA 1
ATOM 757 C C . ASP A 1 95 ? -4.905 -9.642 16.075 1.00 81.94 95 ASP A C 1
ATOM 759 O O . ASP A 1 95 ? -4.578 -10.106 17.164 1.00 81.94 95 ASP A O 1
ATOM 763 N N . ILE A 1 96 ? -4.739 -8.343 15.811 1.00 79.88 96 ILE A N 1
ATOM 764 C CA . ILE A 1 96 ? -4.080 -7.414 16.744 1.00 79.88 96 ILE A CA 1
ATOM 765 C C . ILE A 1 96 ? -4.879 -7.274 18.044 1.00 79.88 96 ILE A C 1
ATOM 767 O O . ILE A 1 96 ? -4.306 -7.296 19.137 1.00 79.88 96 ILE A O 1
ATOM 771 N N . LEU A 1 97 ? -6.205 -7.158 17.948 1.00 80.12 97 LEU A N 1
ATOM 772 C CA . LEU A 1 97 ? -7.065 -7.045 19.123 1.00 80.12 97 LEU A CA 1
ATOM 773 C C . LEU A 1 97 ? -7.111 -8.347 19.933 1.00 80.12 97 LEU A C 1
ATOM 775 O O . LEU A 1 97 ? -7.072 -8.288 21.156 1.00 80.12 97 LEU A O 1
ATOM 779 N N . THR A 1 98 ? -7.164 -9.514 19.290 1.00 79.62 98 THR A N 1
ATOM 780 C CA . THR A 1 98 ? -7.177 -10.815 19.985 1.00 79.62 98 THR A CA 1
ATOM 781 C C . THR A 1 98 ? -5.824 -11.143 20.609 1.00 79.62 98 THR A C 1
ATOM 783 O O . THR A 1 98 ? -5.779 -11.583 21.757 1.00 79.62 98 THR A O 1
ATOM 786 N N . ARG A 1 99 ? -4.715 -10.854 19.918 1.00 76.81 99 ARG A N 1
ATOM 787 C CA . ARG A 1 99 ? -3.350 -11.039 20.431 1.00 76.81 99 ARG A CA 1
ATOM 788 C C . ARG A 1 99 ? -3.072 -10.195 21.667 1.00 76.81 99 ARG A C 1
ATOM 790 O O . ARG A 1 99 ? -2.504 -10.697 22.632 1.00 76.81 99 ARG A O 1
ATOM 797 N N . ASN A 1 100 ? -3.500 -8.935 21.659 1.00 70.81 100 ASN A N 1
ATOM 798 C CA . ASN A 1 100 ? -3.318 -8.047 22.805 1.00 70.81 100 ASN A CA 1
ATOM 799 C C . ASN A 1 100 ? -4.261 -8.386 23.972 1.00 70.81 100 ASN A C 1
ATOM 801 O O . ASN A 1 100 ? -3.999 -7.968 25.096 1.00 70.81 100 ASN A O 1
ATOM 805 N N . ASN A 1 101 ? -5.337 -9.143 23.726 1.00 69.88 101 ASN A N 1
ATOM 806 C CA . ASN A 1 101 ? -6.400 -9.390 24.699 1.00 69.88 101 ASN A CA 1
ATOM 807 C C . ASN A 1 101 ? -6.554 -10.865 25.106 1.00 69.88 101 ASN A C 1
ATOM 809 O O . ASN A 1 101 ? -7.618 -11.281 25.550 1.00 69.88 101 ASN A O 1
ATOM 813 N N . GLN A 1 102 ? -5.491 -11.670 24.994 1.00 61.16 102 GLN A N 1
ATOM 814 C CA . GLN A 1 102 ? -5.529 -13.108 25.308 1.00 61.16 102 GLN A CA 1
ATOM 815 C C . GLN A 1 102 ? -5.920 -13.442 26.762 1.00 61.16 102 GLN A C 1
ATOM 817 O O . GLN A 1 102 ? -6.278 -14.583 27.039 1.00 61.16 102 GLN A O 1
ATOM 822 N N . GLN A 1 103 ? -5.863 -12.479 27.689 1.00 58.72 103 GLN A N 1
ATOM 823 C CA . GLN A 1 103 ? -6.162 -12.699 29.111 1.00 58.72 103 GLN A CA 1
ATOM 824 C C . GLN A 1 103 ? -7.391 -11.943 29.632 1.00 58.72 103 GLN A C 1
ATOM 826 O O . GLN A 1 103 ? -7.936 -12.340 30.658 1.00 58.72 103 GLN A O 1
ATOM 831 N N . ASN A 1 104 ? -7.866 -10.902 28.942 1.00 62.75 104 ASN A N 1
ATOM 832 C CA . ASN A 1 104 ? -9.004 -10.099 29.385 1.00 62.75 104 ASN A CA 1
ATOM 833 C C . ASN A 1 104 ? -10.075 -10.074 28.287 1.00 62.75 104 ASN A C 1
ATOM 835 O O . ASN A 1 104 ? -9.787 -9.925 27.114 1.00 62.75 104 ASN A O 1
ATOM 839 N N . SER A 1 105 ? -11.356 -10.194 28.632 1.00 75.50 105 SER A N 1
ATOM 840 C CA . SER A 1 105 ? -12.444 -10.045 27.640 1.00 75.50 105 SER A CA 1
ATOM 841 C C . SER A 1 105 ? -12.783 -8.571 27.348 1.00 75.50 105 SER A C 1
ATOM 843 O O . SER A 1 105 ? -13.864 -8.260 26.848 1.00 75.50 105 SER A O 1
ATOM 845 N N . GLN A 1 106 ? -11.874 -7.652 27.686 1.00 79.69 106 GLN A N 1
ATOM 846 C CA . GLN A 1 106 ? -12.111 -6.212 27.779 1.00 79.69 106 GLN A CA 1
ATOM 847 C C . GLN A 1 106 ? -11.031 -5.425 27.038 1.00 79.69 106 GLN A C 1
ATOM 849 O O . GLN A 1 106 ? -9.844 -5.676 27.209 1.00 79.69 106 GLN A O 1
ATOM 854 N N . VAL A 1 107 ? -11.432 -4.469 26.207 1.00 80.00 107 VAL A N 1
ATOM 855 C CA . VAL A 1 107 ? -10.557 -3.639 25.373 1.00 80.00 107 VAL A CA 1
ATOM 856 C C . VAL A 1 107 ? -10.424 -2.259 26.012 1.00 80.00 107 VAL A C 1
ATOM 858 O O . VAL A 1 107 ? -11.418 -1.569 26.230 1.00 80.00 107 VAL A O 1
ATOM 861 N N . THR A 1 108 ? -9.191 -1.840 26.302 1.00 84.69 108 THR A N 1
ATOM 862 C CA . THR A 1 108 ? -8.895 -0.482 26.796 1.00 84.69 108 THR A CA 1
ATOM 863 C C . THR A 1 108 ? -8.755 0.497 25.625 1.00 84.69 108 THR A C 1
ATOM 865 O O . THR A 1 108 ? -8.366 0.091 24.529 1.00 84.69 108 THR A O 1
ATOM 868 N N . TRP A 1 109 ? -8.998 1.793 25.858 1.00 82.88 109 TRP A N 1
ATOM 869 C CA . TRP A 1 109 ? -8.795 2.859 24.861 1.00 82.88 109 TRP A CA 1
ATOM 870 C C . TRP A 1 109 ? -7.439 2.772 24.148 1.00 82.88 109 TRP A C 1
ATOM 872 O O . TRP A 1 109 ? -7.383 2.859 22.926 1.00 82.88 109 TRP A O 1
ATOM 882 N N . ASP A 1 110 ? -6.356 2.573 24.900 1.00 83.31 110 ASP A N 1
ATOM 883 C CA . ASP A 1 110 ? -5.000 2.512 24.347 1.00 83.31 110 ASP A CA 1
ATOM 884 C C . ASP A 1 110 ? -4.834 1.355 23.346 1.00 83.31 110 ASP A C 1
ATOM 886 O O . ASP A 1 110 ? -4.293 1.527 22.253 1.00 83.31 110 ASP A O 1
ATOM 890 N N . MET A 1 111 ? -5.423 0.199 23.660 1.00 81.25 111 MET A N 1
ATOM 891 C CA . MET A 1 111 ? -5.423 -0.979 22.790 1.00 81.25 111 MET A CA 1
ATOM 892 C C . MET A 1 111 ? -6.271 -0.744 21.534 1.00 81.25 1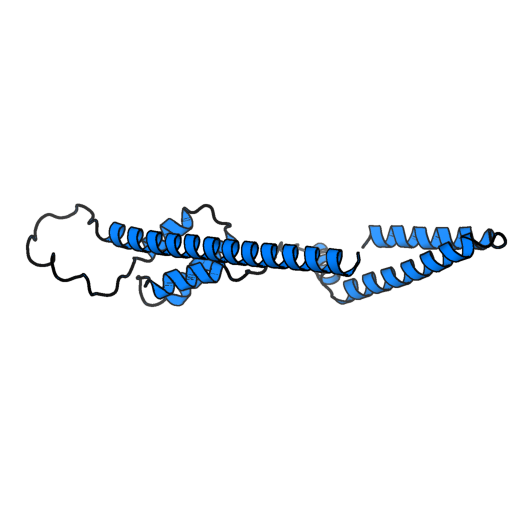11 MET A C 1
ATOM 894 O O . MET A 1 111 ? -5.846 -1.084 20.432 1.00 81.25 111 MET A O 1
ATOM 898 N N . PHE A 1 112 ? -7.448 -0.126 21.685 1.00 84.19 112 PHE A N 1
ATOM 899 C CA . PHE A 1 112 ? -8.343 0.195 20.569 1.00 84.19 112 PHE A CA 1
ATOM 900 C C . PHE A 1 112 ? -7.732 1.239 19.625 1.00 84.19 112 PHE A C 1
ATOM 902 O O . PHE A 1 112 ? -7.715 1.047 18.409 1.00 84.19 112 PHE A O 1
ATOM 909 N N . SER A 1 113 ? -7.175 2.316 20.181 1.00 85.31 113 SER A N 1
ATOM 910 C CA . SER A 1 113 ? -6.492 3.367 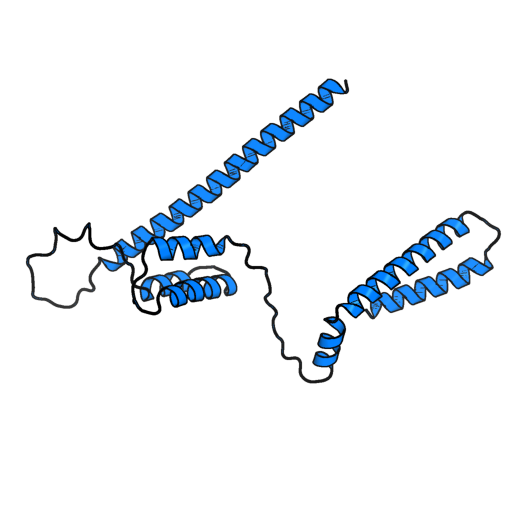19.425 1.00 85.31 113 SER A CA 1
ATOM 911 C C . SER A 1 113 ? -5.271 2.812 18.695 1.00 85.31 113 SER A C 1
ATOM 913 O O . SER A 1 113 ? -5.087 3.096 17.515 1.00 85.31 113 SER A O 1
ATOM 915 N N . THR A 1 114 ? -4.460 1.984 19.357 1.00 83.94 114 THR A N 1
ATOM 916 C CA . THR A 1 114 ? -3.276 1.367 18.741 1.00 83.94 114 THR A CA 1
ATOM 917 C C . THR A 1 114 ? -3.661 0.415 17.609 1.00 83.94 114 THR A C 1
ATOM 919 O O . THR A 1 114 ? -3.048 0.458 16.544 1.00 83.94 114 THR A O 1
ATOM 922 N N . ALA A 1 115 ? -4.715 -0.387 17.780 1.00 82.31 115 ALA A N 1
ATOM 923 C CA . ALA A 1 115 ? -5.221 -1.259 16.723 1.00 82.31 115 ALA A CA 1
ATOM 924 C C . ALA A 1 115 ? -5.743 -0.456 15.515 1.00 82.31 115 ALA A C 1
ATOM 926 O O . ALA A 1 115 ? -5.405 -0.763 14.375 1.00 82.31 115 ALA A O 1
ATOM 927 N N . MET A 1 116 ? -6.486 0.630 15.739 1.00 82.69 116 MET A N 1
ATOM 928 C CA . MET A 1 116 ? -6.967 1.488 14.647 1.00 82.69 116 MET A CA 1
ATOM 929 C C . MET A 1 116 ? -5.840 2.267 13.954 1.00 82.69 116 MET A C 1
ATOM 931 O O . MET A 1 116 ? -5.896 2.459 12.745 1.00 82.69 116 MET A O 1
ATOM 935 N N . LEU A 1 117 ? -4.799 2.674 14.688 1.00 81.81 117 LEU A N 1
ATOM 936 C CA . LEU A 1 117 ? -3.602 3.307 14.119 1.00 81.81 117 LEU A CA 1
ATOM 937 C C . LEU A 1 117 ? -2.735 2.315 13.339 1.00 81.81 117 LEU A C 1
ATOM 939 O O . LEU A 1 117 ? -2.101 2.695 12.362 1.00 81.81 117 LEU A O 1
ATOM 943 N N . SER A 1 118 ? -2.711 1.041 13.735 1.00 77.00 118 SER A N 1
ATOM 944 C CA . SER A 1 118 ? -1.982 0.009 12.989 1.00 77.00 118 SER A CA 1
ATOM 945 C C . SER A 1 118 ? -2.556 -0.227 11.590 1.00 77.00 118 SER A C 1
ATOM 947 O O . SER A 1 118 ? -1.815 -0.611 10.696 1.00 77.00 118 SER A O 1
ATOM 949 N N . LEU A 1 119 ? -3.832 0.113 11.375 1.00 74.88 119 LEU A N 1
ATOM 950 C CA . LEU A 1 119 ? -4.471 0.112 10.059 1.00 74.88 119 LEU A CA 1
ATOM 951 C C . LEU A 1 119 ? -3.856 1.136 9.089 1.00 74.88 119 LEU A C 1
ATOM 953 O O . LEU A 1 119 ? -4.035 1.020 7.880 1.00 74.88 119 LEU A O 1
ATOM 957 N N . ASP A 1 120 ? -3.175 2.151 9.628 1.00 73.50 120 ASP A N 1
ATOM 958 C CA . ASP A 1 120 ? -2.504 3.201 8.859 1.00 73.50 120 ASP A CA 1
ATOM 959 C C . ASP A 1 120 ? -1.093 2.824 8.450 1.00 73.50 120 ASP A C 1
ATOM 961 O O . ASP A 1 120 ? -0.526 3.452 7.556 1.00 73.50 120 ASP A O 1
ATOM 965 N N . ALA A 1 121 ? -0.506 1.838 9.130 1.00 71.12 121 ALA A N 1
ATOM 966 C CA . ALA A 1 121 ? 0.704 1.232 8.632 1.00 71.12 121 ALA A CA 1
ATOM 967 C C . ALA A 1 121 ? 0.305 0.536 7.336 1.00 71.12 121 ALA A C 1
ATOM 969 O O . ALA A 1 121 ? -0.548 -0.349 7.364 1.00 71.12 121 ALA A O 1
ATOM 970 N N . ASP A 1 122 ? 0.882 0.973 6.215 1.00 58.78 122 ASP A N 1
ATOM 971 C CA . ASP A 1 122 ? 0.708 0.325 4.920 1.00 58.78 122 ASP A CA 1
ATOM 972 C C . ASP A 1 122 ? 0.987 -1.167 5.096 1.00 58.78 122 ASP A C 1
ATOM 974 O O . ASP A 1 122 ? 2.137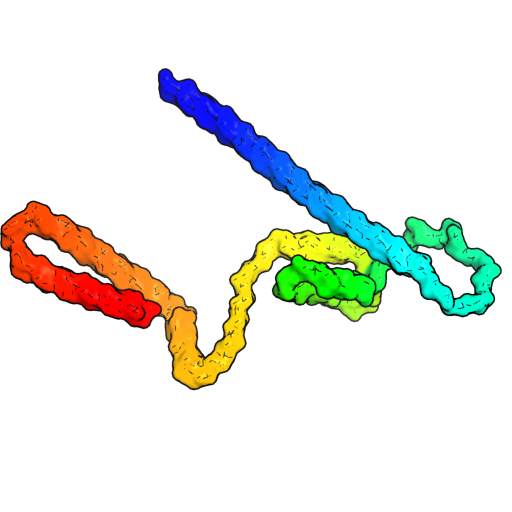 -1.611 5.099 1.00 58.78 122 ASP A O 1
ATOM 978 N N . HIS A 1 123 ? -0.065 -1.962 5.287 1.00 55.28 123 HIS A N 1
ATOM 979 C CA . HIS A 1 123 ? 0.063 -3.397 5.222 1.00 55.28 123 HIS A CA 1
ATOM 980 C C . HIS A 1 123 ? 0.356 -3.675 3.756 1.00 55.28 123 HIS A C 1
ATOM 982 O O . HIS A 1 123 ? -0.507 -3.411 2.909 1.00 55.28 123 HIS A O 1
ATOM 988 N N . PRO A 1 124 ? 1.574 -4.140 3.417 1.00 51.22 124 PRO A N 1
ATOM 989 C CA . PRO A 1 124 ? 1.903 -4.395 2.034 1.00 51.22 124 PRO A CA 1
ATOM 990 C C . PRO A 1 124 ? 0.854 -5.368 1.515 1.00 51.22 124 PRO A C 1
ATOM 992 O O . PRO A 1 124 ? 0.682 -6.457 2.069 1.00 51.22 124 PRO A O 1
ATOM 995 N N . LYS A 1 125 ? 0.114 -4.945 0.484 1.00 51.47 125 LYS A N 1
ATOM 996 C CA . LYS A 1 125 ? -0.800 -5.804 -0.265 1.00 51.47 125 LYS A CA 1
ATOM 997 C C . LYS A 1 125 ? -0.015 -7.031 -0.713 1.00 51.47 125 LYS A C 1
ATOM 999 O O . LYS A 1 125 ? 0.648 -7.034 -1.743 1.00 51.47 125 LYS A O 1
ATOM 1004 N N . ARG A 1 126 ? -0.112 -8.091 0.071 1.00 48.16 126 ARG A N 1
ATOM 1005 C CA . ARG A 1 126 ? 0.199 -9.447 -0.338 1.00 48.16 126 ARG A CA 1
ATOM 1006 C C . ARG A 1 126 ? -0.980 -10.295 0.088 1.00 48.16 126 ARG A C 1
ATOM 1008 O O . ARG A 1 126 ? -0.890 -11.136 0.971 1.00 48.16 126 ARG A O 1
ATOM 1015 N N . SER A 1 127 ? -2.094 -10.090 -0.615 1.00 46.38 127 SER A N 1
ATOM 1016 C CA . SER A 1 127 ? -2.914 -11.244 -0.959 1.00 46.38 127 SER A CA 1
ATOM 1017 C C . SER A 1 127 ? -2.056 -12.087 -1.898 1.00 46.38 127 SER A C 1
ATOM 1019 O O . SER A 1 127 ? -2.156 -11.985 -3.116 1.00 46.38 127 SER A O 1
ATOM 1021 N N . VAL A 1 128 ? -1.096 -12.829 -1.337 1.00 50.81 128 VAL A N 1
ATOM 1022 C CA . VAL A 1 128 ? -0.588 -13.995 -2.041 1.00 50.81 128 VAL A CA 1
ATOM 1023 C C . VAL A 1 128 ? -1.726 -14.978 -1.892 1.00 50.81 128 VAL A C 1
ATOM 1025 O O . VAL A 1 128 ? -1.778 -15.720 -0.914 1.00 50.81 128 VAL A O 1
ATOM 1028 N N . GLU A 1 129 ? -2.692 -14.899 -2.802 1.00 50.75 129 GLU A N 1
ATOM 1029 C CA . GLU A 1 129 ? -3.613 -15.997 -3.026 1.00 50.75 129 GLU A CA 1
ATOM 1030 C C . GLU A 1 129 ? -2.718 -17.190 -3.358 1.00 50.75 129 GLU A C 1
ATOM 1032 O O . GLU A 1 129 ? -2.233 -17.331 -4.480 1.00 50.75 129 GLU A O 1
ATOM 1037 N N . HIS A 1 130 ? -2.384 -17.980 -2.335 1.00 45.81 130 HIS A N 1
ATOM 1038 C CA . HIS A 1 130 ? -1.754 -19.278 -2.490 1.00 45.81 130 HIS A CA 1
ATOM 1039 C C . HIS A 1 130 ? -2.825 -20.159 -3.117 1.00 45.81 130 HIS A C 1
ATOM 1041 O O . HIS A 1 130 ? -3.510 -20.919 -2.442 1.00 45.81 130 HIS A O 1
ATOM 1047 N N . HIS A 1 131 ? -3.026 -19.990 -4.419 1.00 48.12 131 HIS A N 1
ATOM 1048 C CA . HIS A 1 131 ? -3.605 -21.042 -5.216 1.00 48.12 131 HIS A CA 1
ATOM 1049 C C . HIS A 1 131 ? -2.555 -22.146 -5.206 1.00 48.12 131 HIS A C 1
ATOM 1051 O O . HIS A 1 131 ? -1.506 -22.031 -5.839 1.00 48.12 131 HIS A O 1
ATOM 1057 N N . GLU A 1 132 ? -2.800 -23.169 -4.391 1.00 52.91 132 GLU A N 1
ATOM 1058 C CA . GLU A 1 132 ? -2.075 -24.432 -4.429 1.00 52.91 132 GLU A CA 1
ATOM 1059 C C . GLU A 1 132 ? -2.355 -25.084 -5.786 1.00 52.91 132 GLU A C 1
ATOM 1061 O O . GLU A 1 132 ? -3.226 -25.937 -5.949 1.00 52.91 132 GLU A O 1
ATOM 1066 N N . TYR A 1 133 ? -1.657 -24.617 -6.814 1.00 56.41 133 TYR A N 1
ATOM 1067 C CA . TYR A 1 133 ? -1.715 -25.221 -8.127 1.00 56.41 133 TYR A CA 1
ATOM 1068 C C . TYR A 1 133 ? -1.025 -26.583 -8.054 1.00 56.41 133 TYR A C 1
ATOM 1070 O O . TYR A 1 133 ? 0.184 -26.658 -7.872 1.00 56.41 133 TYR A O 1
ATOM 1078 N N . SER A 1 134 ? -1.768 -27.682 -8.188 1.00 73.31 134 SER A N 1
ATOM 1079 C CA . SER A 1 134 ? -1.160 -29.018 -8.224 1.00 73.31 134 SER A CA 1
ATOM 1080 C C . SER A 1 134 ? -0.485 -29.291 -9.580 1.00 73.31 134 SER A C 1
ATOM 1082 O O . SER A 1 134 ? -1.015 -28.928 -10.634 1.00 73.31 134 SER A O 1
ATOM 1084 N N . GLY A 1 135 ? 0.673 -29.960 -9.570 1.00 76.06 135 GLY A N 1
ATOM 1085 C CA . GLY A 1 135 ? 1.329 -30.489 -10.773 1.00 76.06 135 GLY A CA 1
ATOM 1086 C C . GLY A 1 135 ? 2.233 -29.495 -11.515 1.00 76.06 135 GLY A C 1
ATOM 1087 O O . GLY A 1 135 ? 3.092 -28.851 -10.920 1.00 76.06 135 GLY A O 1
ATOM 1088 N N . ILE A 1 136 ? 2.077 -29.403 -12.839 1.00 75.69 136 ILE A N 1
ATOM 1089 C CA . ILE A 1 136 ? 2.978 -28.652 -13.741 1.00 75.69 136 ILE A CA 1
ATOM 1090 C C . ILE A 1 136 ? 2.964 -27.145 -13.432 1.00 75.69 136 ILE A C 1
ATOM 1092 O O . ILE A 1 136 ? 3.994 -26.480 -13.500 1.00 75.69 136 ILE A O 1
ATOM 1096 N N . TRP A 1 137 ? 1.818 -26.617 -13.010 1.00 75.06 137 TRP A N 1
ATOM 1097 C CA . TRP A 1 137 ? 1.646 -25.207 -12.662 1.00 75.06 137 TRP A CA 1
ATOM 1098 C C . TRP A 1 137 ? 2.418 -24.797 -11.395 1.00 75.06 137 TRP A C 1
ATOM 1100 O O . TRP A 1 137 ? 2.913 -23.674 -11.343 1.00 75.06 137 TRP A O 1
ATOM 1110 N N . ALA A 1 138 ? 2.629 -25.706 -10.430 1.00 74.69 138 ALA A N 1
ATOM 1111 C CA . ALA A 1 138 ? 3.525 -25.454 -9.292 1.00 74.69 138 ALA A CA 1
ATOM 1112 C C . ALA A 1 138 ? 4.984 -25.308 -9.734 1.00 74.69 138 ALA A C 1
ATOM 1114 O O . ALA A 1 138 ? 5.703 -24.455 -9.218 1.00 74.69 138 ALA A O 1
ATOM 1115 N N . LEU A 1 139 ? 5.427 -26.124 -10.697 1.00 76.62 139 LEU A N 1
ATOM 1116 C CA . LEU A 1 139 ? 6.781 -26.023 -11.244 1.00 76.62 139 LEU A CA 1
ATOM 1117 C C . LEU A 1 139 ? 6.964 -24.715 -12.015 1.00 76.62 139 LEU A C 1
ATOM 1119 O O . LEU A 1 139 ? 7.966 -24.034 -11.819 1.00 76.62 139 LEU A O 1
ATOM 1123 N N . VAL A 1 140 ? 5.978 -24.324 -12.825 1.00 78.56 140 VAL A N 1
ATOM 1124 C CA . VAL A 1 140 ? 5.991 -23.034 -13.531 1.00 78.56 140 VAL A CA 1
ATOM 1125 C C . VAL A 1 140 ? 5.992 -21.868 -12.541 1.00 78.56 140 VAL A C 1
ATOM 1127 O O . VAL A 1 140 ? 6.772 -20.938 -12.710 1.00 78.56 140 VAL A O 1
ATOM 1130 N N . GLN A 1 141 ? 5.203 -21.929 -11.466 1.00 79.06 141 GLN A N 1
ATOM 1131 C CA . GLN A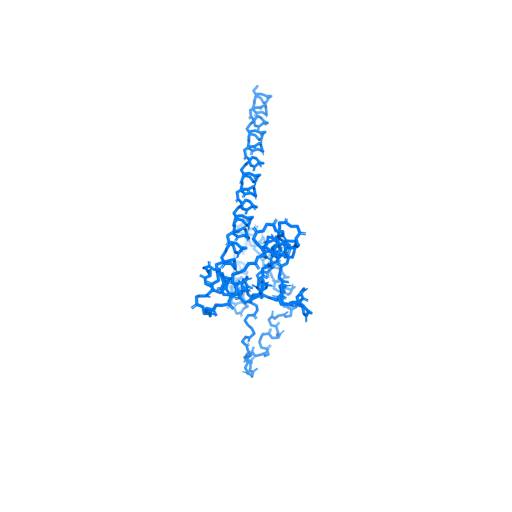 1 141 ? 5.201 -20.901 -10.424 1.00 79.06 141 GLN A CA 1
ATOM 1132 C C . GLN A 1 141 ? 6.532 -20.846 -9.660 1.00 79.06 141 GLN A C 1
ATOM 1134 O O . GLN A 1 141 ? 7.006 -19.757 -9.343 1.00 79.06 141 GLN A O 1
ATOM 1139 N N . LEU A 1 142 ? 7.165 -21.992 -9.395 1.00 75.75 142 LEU A N 1
ATOM 1140 C CA . LEU A 1 142 ? 8.477 -22.067 -8.747 1.00 75.75 142 LEU A CA 1
ATOM 1141 C C . LEU A 1 142 ? 9.582 -21.470 -9.632 1.00 75.75 142 LEU A C 1
ATOM 1143 O O . LEU A 1 142 ? 10.433 -20.728 -9.141 1.00 75.75 142 LEU A O 1
ATOM 1147 N N . ILE A 1 143 ? 9.553 -21.768 -10.932 1.00 77.25 143 ILE A N 1
ATOM 1148 C CA . ILE A 1 143 ? 10.503 -21.234 -11.916 1.00 77.25 143 ILE A CA 1
ATOM 1149 C C . ILE A 1 143 ? 10.255 -19.734 -12.131 1.00 77.25 143 ILE A C 1
ATOM 1151 O O . ILE A 1 143 ? 11.202 -18.947 -12.084 1.00 77.25 143 ILE A O 1
ATOM 1155 N N . GLY A 1 144 ? 8.993 -19.323 -12.270 1.00 74.56 144 GLY A N 1
ATOM 1156 C CA . GLY A 1 144 ? 8.574 -17.930 -12.441 1.00 74.56 144 GLY A CA 1
ATOM 1157 C C . GLY A 1 144 ? 8.861 -17.044 -11.226 1.00 74.56 144 GLY A C 1
ATOM 1158 O O . GLY A 1 144 ? 9.242 -15.888 -11.372 1.00 74.56 144 GLY A O 1
ATOM 1159 N N . ALA A 1 145 ? 8.753 -17.588 -10.012 1.00 75.62 145 ALA A N 1
ATOM 1160 C CA . ALA A 1 145 ? 9.092 -16.877 -8.777 1.00 75.62 145 ALA A CA 1
ATOM 1161 C C . ALA A 1 145 ? 10.605 -16.812 -8.507 1.00 75.62 145 ALA A C 1
ATOM 1163 O O . ALA A 1 145 ? 11.039 -16.177 -7.536 1.00 75.62 145 ALA A O 1
ATOM 1164 N N . SER A 1 146 ? 11.426 -17.473 -9.328 1.00 82.19 146 SER A N 1
ATOM 1165 C CA . SER A 1 146 ? 12.871 -17.432 -9.165 1.00 82.19 146 SER A CA 1
ATOM 1166 C C . SER A 1 146 ? 13.405 -16.048 -9.537 1.00 82.19 146 SER A C 1
ATOM 1168 O O . SER A 1 146 ? 13.119 -15.493 -10.596 1.00 82.19 146 SER A O 1
ATOM 1170 N N . LYS A 1 147 ? 14.252 -15.484 -8.669 1.00 82.12 147 LYS A N 1
ATOM 1171 C CA . LYS A 1 147 ? 14.922 -14.206 -8.956 1.00 82.12 147 LYS A CA 1
ATOM 1172 C C . LYS A 1 147 ? 15.765 -14.298 -10.231 1.00 82.12 147 LYS A C 1
ATOM 1174 O O . LYS A 1 147 ? 15.889 -13.313 -10.946 1.00 82.12 147 LYS A O 1
ATOM 1179 N N . TYR A 1 148 ? 16.320 -15.473 -10.522 1.00 84.75 148 TYR A N 1
ATOM 1180 C CA . TYR A 1 148 ? 17.154 -15.705 -11.698 1.00 84.75 148 TYR A CA 1
ATOM 1181 C C . TYR A 1 148 ? 16.418 -15.444 -13.012 1.00 84.75 148 TYR A C 1
ATOM 1183 O O . TYR A 1 148 ? 17.020 -14.849 -13.900 1.00 84.75 148 TYR A O 1
ATOM 1191 N N . LEU A 1 149 ? 15.130 -15.797 -13.111 1.00 83.62 149 LEU A N 1
ATOM 1192 C CA . LEU A 1 149 ? 14.333 -15.505 -14.302 1.00 83.62 149 LEU A CA 1
ATOM 1193 C C . LEU A 1 149 ? 14.192 -13.992 -14.514 1.00 83.62 149 LEU A C 1
ATOM 1195 O O . LEU A 1 149 ? 14.448 -13.504 -15.605 1.00 83.62 149 LEU A O 1
ATOM 1199 N N . THR A 1 150 ? 13.926 -13.226 -13.452 1.00 85.56 150 THR A N 1
ATOM 1200 C CA . THR A 1 150 ? 13.869 -11.756 -13.535 1.00 85.56 150 THR A CA 1
ATOM 1201 C C . THR A 1 150 ? 15.206 -11.140 -13.958 1.00 85.56 150 THR A C 1
ATOM 1203 O O . THR A 1 150 ? 15.242 -10.211 -14.762 1.00 85.56 150 THR A O 1
ATOM 1206 N N . TRP A 1 151 ? 16.326 -11.641 -13.428 1.00 90.31 151 TRP A N 1
ATOM 1207 C CA . TRP A 1 151 ? 17.658 -11.181 -13.840 1.00 90.31 151 TRP A CA 1
ATOM 1208 C C . TRP A 1 151 ? 17.952 -11.524 -15.304 1.00 90.31 151 TRP A C 1
ATOM 1210 O O . TRP A 1 151 ? 18.532 -10.704 -16.014 1.00 90.31 151 TRP A O 1
ATOM 1220 N N . PHE A 1 152 ? 17.530 -12.704 -15.755 1.00 89.00 152 PHE A N 1
ATOM 1221 C CA . PHE A 1 152 ? 17.687 -13.149 -17.133 1.00 89.00 152 PHE A CA 1
ATOM 1222 C C . PHE A 1 152 ? 16.840 -12.319 -18.107 1.00 89.00 152 PHE A C 1
ATOM 1224 O O . PHE A 1 152 ? 17.393 -11.795 -19.072 1.00 89.00 152 PHE A O 1
ATOM 1231 N N . GLY A 1 153 ? 15.556 -12.096 -17.810 1.00 88.25 153 GLY A N 1
ATOM 1232 C CA . GLY A 1 153 ? 14.676 -11.228 -18.598 1.00 88.25 153 GLY A CA 1
ATOM 1233 C C . GLY A 1 153 ? 15.217 -9.802 -18.713 1.00 88.25 153 GLY A C 1
ATOM 1234 O O . GLY A 1 153 ? 15.291 -9.241 -19.807 1.00 88.25 153 GLY A O 1
ATOM 1235 N N . ASN A 1 154 ? 15.731 -9.242 -17.612 1.00 90.00 154 ASN A N 1
ATOM 1236 C CA . ASN A 1 154 ? 16.390 -7.932 -17.628 1.00 90.00 154 ASN A CA 1
ATOM 1237 C C . ASN A 1 154 ? 17.657 -7.916 -18.504 1.00 90.00 154 ASN A C 1
ATOM 1239 O O . ASN A 1 154 ? 17.890 -6.948 -19.231 1.00 90.00 154 ASN A O 1
ATOM 1243 N N . ALA A 1 155 ? 18.474 -8.973 -18.461 1.00 92.62 155 ALA A N 1
ATOM 1244 C CA . ALA A 1 155 ? 19.660 -9.092 -19.307 1.00 92.62 155 ALA A CA 1
ATOM 1245 C C . ALA A 1 155 ? 19.289 -9.203 -20.796 1.00 92.62 155 ALA A C 1
ATOM 1247 O O . ALA A 1 155 ? 19.886 -8.515 -21.625 1.00 92.62 155 ALA A O 1
ATOM 1248 N N . MET A 1 156 ? 18.267 -9.997 -21.132 1.00 90.25 156 MET A N 1
ATOM 1249 C CA . MET A 1 156 ? 17.735 -10.100 -22.496 1.00 90.25 156 MET A CA 1
ATOM 1250 C C . MET A 1 156 ? 17.154 -8.765 -22.975 1.00 90.25 156 MET A C 1
ATOM 1252 O O . MET A 1 156 ? 17.410 -8.359 -24.106 1.00 90.25 156 MET A O 1
ATOM 1256 N N . GLY A 1 157 ? 16.458 -8.032 -22.098 1.00 91.38 157 GLY A N 1
ATOM 1257 C CA . GLY A 1 157 ? 16.033 -6.643 -22.309 1.00 91.38 157 GLY A CA 1
ATOM 1258 C C . GLY A 1 157 ? 17.177 -5.715 -22.710 1.00 91.38 157 GLY A C 1
ATOM 1259 O O . GLY A 1 157 ? 17.072 -4.980 -23.693 1.00 91.38 157 GLY A O 1
ATOM 1260 N N . LEU A 1 158 ? 18.296 -5.782 -21.988 1.00 93.75 158 LEU A N 1
ATOM 1261 C CA . LEU A 1 158 ? 19.483 -4.977 -22.271 1.00 93.75 158 LEU A CA 1
ATOM 1262 C C . LEU A 1 158 ? 20.105 -5.350 -23.625 1.00 93.75 158 LEU A C 1
ATOM 1264 O O . LEU A 1 158 ? 20.418 -4.466 -24.422 1.00 93.75 158 LEU A O 1
ATOM 1268 N N . ILE A 1 159 ? 20.239 -6.646 -23.916 1.00 92.44 159 ILE A N 1
ATOM 1269 C CA . ILE A 1 159 ? 20.773 -7.131 -25.197 1.00 92.44 159 ILE A CA 1
ATOM 1270 C C . ILE A 1 159 ? 19.892 -6.658 -26.361 1.00 92.44 159 ILE A C 1
ATOM 1272 O O . ILE A 1 159 ? 20.411 -6.115 -27.336 1.00 92.44 159 ILE A O 1
ATOM 1276 N N . ASN A 1 160 ? 18.569 -6.791 -26.240 1.00 91.38 160 ASN A N 1
ATOM 1277 C CA . ASN A 1 160 ? 17.626 -6.318 -27.250 1.00 91.38 160 ASN A CA 1
ATOM 1278 C C . ASN A 1 160 ? 17.728 -4.796 -27.462 1.00 91.38 160 ASN A C 1
ATOM 1280 O O . ASN A 1 160 ? 17.742 -4.325 -28.597 1.00 91.38 160 ASN A O 1
ATOM 1284 N N . PHE A 1 161 ? 17.886 -4.019 -26.386 1.00 91.31 161 PHE A N 1
ATOM 1285 C CA . PHE A 1 161 ? 18.107 -2.575 -26.483 1.00 91.31 161 PHE A CA 1
ATOM 1286 C C . PHE A 1 161 ? 19.390 -2.228 -27.253 1.00 91.31 161 PHE A C 1
ATOM 1288 O O . PHE A 1 161 ? 19.362 -1.360 -28.123 1.00 91.31 161 PHE A O 1
ATOM 1295 N N . ILE A 1 162 ? 20.504 -2.924 -26.992 1.00 90.94 162 ILE A N 1
ATOM 1296 C CA . ILE A 1 162 ? 21.755 -2.725 -27.744 1.00 90.94 162 ILE A CA 1
ATOM 1297 C C . ILE A 1 162 ? 21.539 -3.019 -29.233 1.00 90.94 162 ILE A C 1
ATOM 1299 O O . ILE A 1 162 ? 21.980 -2.243 -30.080 1.00 90.94 162 ILE A O 1
ATOM 1303 N N . ILE A 1 163 ? 20.838 -4.107 -29.559 1.00 87.56 163 ILE A N 1
ATOM 1304 C CA . ILE A 1 163 ? 20.555 -4.496 -30.947 1.00 87.56 163 ILE A CA 1
ATOM 1305 C C . ILE A 1 163 ? 19.685 -3.443 -31.643 1.00 87.56 163 ILE A C 1
ATOM 1307 O O . ILE A 1 163 ? 20.000 -3.064 -32.768 1.00 87.56 163 ILE A O 1
ATOM 1311 N N . LEU A 1 164 ? 18.666 -2.903 -30.967 1.00 87.12 164 LEU A N 1
ATOM 1312 C CA . LEU A 1 164 ? 17.843 -1.801 -31.480 1.00 87.12 164 LEU A CA 1
ATOM 1313 C C . LEU A 1 164 ? 18.654 -0.524 -31.726 1.00 87.12 164 LEU A C 1
ATOM 1315 O O . LEU A 1 164 ? 18.449 0.153 -32.731 1.00 87.12 164 LEU A O 1
ATOM 1319 N N . VAL A 1 165 ? 19.592 -0.187 -30.837 1.00 88.56 165 VAL A N 1
ATOM 1320 C CA . VAL A 1 165 ? 20.482 0.971 -31.026 1.00 88.56 165 VAL A CA 1
ATOM 1321 C C . VAL A 1 165 ? 21.394 0.762 -32.238 1.00 88.56 165 VAL A C 1
ATOM 1323 O O . VAL A 1 165 ? 21.578 1.682 -33.036 1.00 88.56 165 VAL A O 1
ATOM 1326 N N . ILE A 1 166 ? 21.934 -0.448 -32.405 1.00 85.50 166 ILE A N 1
ATOM 1327 C CA . ILE A 1 166 ? 22.775 -0.815 -33.551 1.00 85.50 166 ILE A CA 1
ATOM 1328 C C . ILE A 1 166 ? 21.966 -0.773 -34.853 1.00 85.50 166 ILE A C 1
ATOM 1330 O O . ILE A 1 166 ? 22.428 -0.181 -35.828 1.00 85.50 166 ILE A O 1
ATOM 1334 N N . GLU A 1 167 ? 20.753 -1.329 -34.870 1.00 84.31 167 GLU A N 1
ATOM 1335 C CA . GLU A 1 167 ? 19.845 -1.264 -36.020 1.00 84.31 167 GLU A CA 1
ATOM 1336 C C . GLU A 1 167 ? 19.500 0.184 -36.375 1.00 84.31 167 GLU A C 1
ATOM 1338 O O . GLU A 1 167 ? 19.616 0.590 -37.531 1.00 84.31 167 GLU A O 1
ATOM 1343 N N . GLY A 1 168 ? 19.116 0.979 -35.374 1.00 82.50 168 GLY A N 1
ATOM 1344 C CA . GLY A 1 168 ? 18.803 2.391 -35.543 1.00 82.50 168 GLY A CA 1
ATOM 1345 C C . GLY A 1 168 ? 19.972 3.162 -36.150 1.00 82.50 168 GLY A C 1
ATOM 1346 O O . GLY A 1 168 ? 19.762 3.944 -37.072 1.00 82.50 168 GLY A O 1
ATOM 1347 N N . GLY A 1 169 ? 21.203 2.900 -35.699 1.00 82.81 169 GLY A N 1
ATOM 1348 C CA . GLY A 1 169 ? 22.418 3.504 -36.252 1.00 82.81 169 GLY A CA 1
ATOM 1349 C C . GLY A 1 169 ? 22.758 3.035 -37.672 1.00 82.81 169 GLY A C 1
ATOM 1350 O O . GLY A 1 169 ? 23.157 3.846 -38.508 1.00 82.81 169 GLY A O 1
ATOM 1351 N N . LEU A 1 170 ? 22.568 1.748 -37.978 1.00 77.25 170 LEU A N 1
ATOM 1352 C CA . LEU A 1 170 ? 22.825 1.173 -39.305 1.00 77.25 170 LEU A CA 1
ATOM 1353 C C . LEU A 1 170 ? 21.829 1.665 -40.359 1.00 77.25 170 LEU A C 1
ATOM 1355 O O . LEU A 1 170 ? 22.240 1.927 -41.488 1.00 77.25 170 LEU A O 1
ATOM 1359 N N . ARG A 1 171 ? 20.563 1.893 -39.988 1.00 70.62 171 ARG A N 1
ATOM 1360 C CA . ARG A 1 171 ? 19.528 2.448 -40.882 1.00 70.62 171 ARG A CA 1
ATOM 1361 C C . ARG A 1 171 ? 19.865 3.846 -41.418 1.00 70.62 171 ARG A C 1
ATOM 1363 O O . ARG A 1 171 ? 19.364 4.222 -42.474 1.00 70.62 171 ARG A O 1
ATOM 1370 N N . TYR A 1 172 ? 20.735 4.605 -40.746 1.00 68.19 172 TYR A N 1
ATOM 1371 C CA . TYR A 1 172 ? 21.242 5.886 -41.259 1.00 68.19 172 TYR A CA 1
ATOM 1372 C C . TYR A 1 172 ? 22.331 5.729 -42.338 1.00 68.19 172 TYR A C 1
ATOM 1374 O O . TYR A 1 172 ? 22.632 6.694 -43.044 1.00 68.19 172 TYR A O 1
ATOM 1382 N N . HIS A 1 173 ? 22.911 4.535 -42.511 1.00 65.00 173 HIS A N 1
ATOM 1383 C CA . HIS A 1 173 ? 23.966 4.267 -43.487 1.00 65.00 173 HIS A CA 1
ATOM 1384 C C . HIS A 1 173 ? 23.465 3.356 -44.631 1.00 65.00 173 HIS A C 1
ATOM 1386 O O . HIS A 1 173 ? 23.354 2.145 -44.457 1.00 65.00 173 HIS A O 1
ATOM 1392 N N . PRO A 1 174 ? 23.261 3.882 -45.857 1.00 60.56 174 PRO A N 1
ATOM 1393 C CA . PRO A 1 174 ? 22.571 3.187 -46.958 1.00 60.56 174 PRO A CA 1
ATOM 1394 C C . PRO A 1 174 ? 23.358 2.033 -47.621 1.00 60.56 174 PRO A C 1
ATOM 1396 O O . PRO A 1 174 ? 23.027 1.614 -48.726 1.00 60.56 174 PRO A O 1
ATOM 1399 N N . LYS A 1 175 ? 24.428 1.524 -46.997 1.00 60.97 175 LYS A N 1
ATOM 1400 C CA . LYS A 1 175 ? 25.343 0.529 -47.591 1.00 60.97 175 LYS A CA 1
ATOM 1401 C C . LYS A 1 175 ? 25.145 -0.907 -47.082 1.00 60.97 175 LYS A C 1
ATOM 1403 O O . LYS A 1 175 ? 25.879 -1.789 -47.518 1.00 60.97 175 LYS A O 1
ATOM 1408 N N . PHE A 1 176 ? 24.179 -1.160 -46.196 1.00 61.38 176 PHE A N 1
ATOM 1409 C CA . PHE A 1 176 ? 24.102 -2.416 -45.431 1.00 61.38 176 PHE A CA 1
ATOM 1410 C C . PHE A 1 176 ? 22.758 -3.162 -45.518 1.00 61.38 176 PHE A C 1
ATOM 1412 O O . PHE A 1 176 ? 22.343 -3.804 -44.560 1.00 61.38 176 PHE A O 1
ATOM 1419 N N . HIS A 1 177 ? 22.116 -3.176 -46.690 1.00 61.62 177 HIS A N 1
ATOM 1420 C CA . HIS A 1 177 ? 20.806 -3.823 -46.882 1.00 61.62 177 HIS A CA 1
ATOM 1421 C C . HIS A 1 177 ? 20.738 -5.312 -46.479 1.00 61.62 177 HIS A C 1
ATOM 1423 O O . HIS A 1 177 ? 19.696 -5.789 -46.038 1.00 61.62 177 HIS A O 1
ATOM 1429 N N . THR A 1 178 ? 21.838 -6.062 -46.599 1.00 64.62 178 THR A N 1
ATOM 1430 C CA . THR A 1 178 ? 21.887 -7.483 -46.203 1.00 64.62 178 THR A CA 1
ATOM 1431 C C . THR A 1 178 ? 21.903 -7.673 -44.681 1.00 64.62 178 THR A C 1
ATOM 1433 O O . THR A 1 178 ? 21.457 -8.705 -44.184 1.00 64.62 178 THR A O 1
ATOM 1436 N N . ILE A 1 179 ? 22.400 -6.683 -43.930 1.00 69.38 179 ILE A N 1
ATOM 1437 C CA . ILE A 1 179 ? 22.466 -6.723 -42.461 1.00 69.38 179 ILE A CA 1
ATOM 1438 C C . ILE A 1 179 ? 21.078 -6.454 -41.865 1.00 69.38 179 ILE A C 1
ATOM 1440 O O . ILE A 1 179 ? 20.719 -7.084 -40.872 1.00 69.38 179 ILE A O 1
ATOM 1444 N N . ASP A 1 180 ? 20.263 -5.623 -42.523 1.00 73.44 180 ASP A N 1
ATOM 1445 C CA . ASP A 1 180 ? 18.902 -5.289 -42.082 1.00 73.44 180 ASP A CA 1
ATOM 1446 C C . ASP A 1 180 ? 17.992 -6.525 -41.965 1.00 73.44 180 ASP A C 1
ATOM 1448 O O . ASP A 1 180 ? 17.235 -6.648 -41.004 1.00 73.44 180 ASP A O 1
ATOM 1452 N N . ILE A 1 181 ? 18.094 -7.481 -42.899 1.00 77.19 181 ILE A N 1
ATOM 1453 C CA . ILE A 1 181 ? 17.275 -8.710 -42.895 1.00 77.19 181 ILE A CA 1
ATOM 1454 C C . ILE A 1 181 ? 17.635 -9.606 -41.700 1.00 77.19 181 ILE A C 1
ATOM 1456 O O . ILE A 1 181 ? 16.756 -10.152 -41.035 1.00 77.19 181 ILE A O 1
ATOM 1460 N N . ILE A 1 182 ? 18.931 -9.748 -41.404 1.00 80.94 182 ILE A N 1
ATOM 1461 C CA . ILE A 1 182 ? 19.410 -10.571 -40.284 1.00 80.94 182 ILE A CA 1
ATOM 1462 C C . ILE A 1 182 ? 19.011 -9.930 -38.953 1.00 80.94 182 ILE A C 1
ATOM 1464 O O . ILE A 1 182 ? 18.505 -10.619 -38.068 1.00 80.94 182 ILE A O 1
ATOM 1468 N N . LEU A 1 183 ? 19.195 -8.615 -38.820 1.00 81.31 183 LEU A N 1
ATOM 1469 C CA . LEU A 1 183 ? 18.851 -7.881 -37.605 1.00 81.31 183 LEU A CA 1
ATOM 1470 C C . LEU A 1 183 ? 17.338 -7.913 -37.349 1.00 81.31 183 LEU A C 1
ATOM 1472 O O . LEU A 1 183 ? 16.917 -8.200 -36.231 1.00 81.31 183 LEU A O 1
ATOM 1476 N N . SER A 1 184 ? 16.526 -7.739 -38.397 1.00 82.31 184 SER A N 1
ATOM 1477 C CA . SER A 1 184 ? 15.066 -7.845 -38.319 1.00 82.31 184 SER A CA 1
ATOM 1478 C C . SER A 1 184 ? 14.600 -9.236 -37.867 1.00 82.31 184 SER A C 1
ATOM 1480 O O . SER A 1 184 ? 13.723 -9.331 -37.007 1.00 82.31 184 SER A O 1
ATOM 1482 N N . ASN A 1 185 ? 15.230 -10.315 -38.350 1.00 86.19 185 ASN A N 1
ATOM 1483 C CA . ASN A 1 185 ? 14.936 -11.677 -37.888 1.00 86.19 185 ASN A CA 1
ATOM 1484 C C . ASN A 1 185 ? 15.300 -11.890 -36.408 1.00 86.19 185 ASN A C 1
ATOM 1486 O O . ASN A 1 185 ? 14.561 -12.550 -35.677 1.00 86.19 185 ASN A O 1
ATOM 1490 N N . ILE A 1 186 ? 16.419 -11.320 -35.950 1.00 87.25 186 ILE A N 1
ATOM 1491 C CA . ILE A 1 186 ? 16.845 -11.391 -34.544 1.00 87.25 186 ILE A CA 1
ATOM 1492 C C . ILE A 1 186 ? 15.848 -10.647 -33.644 1.00 87.25 186 ILE A C 1
ATOM 1494 O O . ILE A 1 186 ? 15.419 -11.185 -32.625 1.00 87.25 186 ILE A O 1
ATOM 1498 N N . LEU A 1 187 ? 15.420 -9.450 -34.042 1.00 86.19 187 LEU A N 1
ATOM 1499 C CA . LEU A 1 187 ? 14.411 -8.665 -33.325 1.00 86.19 187 LEU A CA 1
ATOM 1500 C C . LEU A 1 187 ? 13.065 -9.388 -33.249 1.00 86.19 187 LEU A C 1
ATOM 1502 O O . LEU A 1 187 ? 12.436 -9.421 -32.193 1.00 86.19 187 LEU A O 1
ATOM 1506 N N . PHE A 1 188 ? 12.653 -10.038 -34.337 1.00 88.62 188 PHE A N 1
ATOM 1507 C CA . PHE A 1 188 ? 11.451 -10.865 -34.343 1.00 88.62 188 PHE A CA 1
ATOM 1508 C C . PHE A 1 188 ? 11.566 -12.058 -33.379 1.00 88.62 188 PHE A C 1
ATOM 1510 O O . PHE A 1 188 ? 10.615 -12.366 -32.659 1.00 88.62 188 PHE A O 1
ATOM 1517 N N . SER A 1 189 ? 12.745 -12.684 -33.283 1.00 88.12 189 SER A N 1
ATOM 1518 C CA . SER A 1 189 ? 13.005 -13.729 -32.285 1.00 88.12 189 SER A CA 1
ATOM 1519 C C . SER A 1 189 ? 12.888 -13.208 -30.848 1.00 88.12 189 SER A C 1
ATOM 1521 O O . SER A 1 189 ? 12.381 -13.931 -29.991 1.00 88.12 189 SER A O 1
ATOM 1523 N N . PHE A 1 190 ? 13.309 -11.968 -30.570 1.00 90.06 190 PHE A N 1
ATOM 1524 C CA . PHE A 1 190 ? 13.101 -11.341 -29.259 1.00 90.06 190 PHE A CA 1
ATOM 1525 C C . PHE A 1 190 ? 11.620 -11.068 -28.976 1.00 90.06 190 PHE A C 1
ATOM 1527 O O . PHE A 1 190 ? 11.177 -11.278 -27.851 1.00 90.06 190 PHE A O 1
ATOM 1534 N N . CYS A 1 191 ? 10.822 -10.684 -29.977 1.00 87.88 191 CYS A N 1
ATOM 1535 C CA . CYS A 1 191 ? 9.370 -10.558 -29.809 1.00 87.88 191 CYS A CA 1
ATOM 1536 C C . CYS A 1 191 ? 8.708 -11.887 -29.423 1.00 87.88 191 CYS A C 1
ATOM 1538 O O . CYS A 1 191 ? 7.836 -11.896 -28.559 1.00 87.88 191 CYS A O 1
ATOM 1540 N N . ILE A 1 192 ? 9.132 -13.005 -30.024 1.00 90.25 192 ILE A N 1
ATOM 1541 C CA . ILE A 1 192 ? 8.640 -14.339 -29.644 1.00 90.25 192 ILE A CA 1
ATOM 1542 C C . ILE A 1 192 ? 9.065 -14.676 -28.212 1.00 90.25 192 ILE A C 1
ATOM 1544 O O . ILE A 1 192 ? 8.255 -15.181 -27.440 1.00 90.25 192 ILE A O 1
ATOM 1548 N N . TYR A 1 193 ? 10.312 -14.370 -27.849 1.00 89.56 193 TYR A N 1
ATOM 1549 C CA . TYR A 1 193 ? 10.816 -14.567 -26.493 1.00 89.56 193 TYR A CA 1
ATOM 1550 C C . TYR A 1 193 ? 9.973 -13.804 -25.453 1.00 89.56 193 TYR A C 1
ATOM 1552 O O . TYR A 1 193 ? 9.492 -14.425 -24.514 1.00 89.56 193 TYR A O 1
ATOM 1560 N N . TYR A 1 194 ? 9.688 -12.514 -25.666 1.00 88.62 194 TYR A N 1
ATOM 1561 C CA . TYR A 1 194 ? 8.846 -11.722 -24.752 1.00 88.62 194 TYR A CA 1
ATOM 1562 C C . TYR A 1 194 ? 7.365 -12.098 -24.759 1.00 88.62 194 TYR A C 1
ATOM 1564 O O . TYR A 1 194 ? 6.634 -11.696 -23.864 1.00 88.62 194 TYR A O 1
ATOM 1572 N N . PHE A 1 195 ? 6.889 -12.791 -25.792 1.00 86.81 195 PHE A N 1
ATOM 1573 C CA . PHE A 1 195 ? 5.528 -13.321 -25.798 1.00 86.81 195 PHE A CA 1
ATOM 1574 C C . PHE A 1 195 ? 5.411 -14.596 -24.950 1.00 86.81 195 PHE A C 1
ATOM 1576 O O . PHE A 1 195 ? 4.327 -14.915 -24.466 1.00 86.81 195 PHE A O 1
ATOM 1583 N N . LEU A 1 196 ? 6.510 -15.345 -24.820 1.00 83.56 196 LEU A N 1
ATOM 1584 C CA . LEU A 1 196 ? 6.576 -16.588 -24.053 1.00 83.56 196 LEU A CA 1
ATOM 1585 C C . LEU A 1 196 ? 6.977 -16.376 -22.588 1.00 83.56 196 LEU A C 1
ATOM 1587 O O . LEU A 1 196 ? 6.566 -17.176 -21.749 1.00 83.56 196 LEU A O 1
ATOM 1591 N N . GLU A 1 197 ? 7.802 -15.363 -22.309 1.00 79.19 197 GLU A N 1
ATOM 1592 C CA . GLU A 1 197 ? 8.130 -14.894 -20.953 1.00 79.19 197 GLU A CA 1
ATOM 1593 C C . GLU A 1 197 ? 6.943 -14.169 -20.299 1.00 79.19 197 GLU A C 1
ATOM 1595 O O . GLU A 1 197 ? 6.646 -14.496 -19.126 1.00 79.19 197 GLU A O 1
#

Radius of gyration: 31.71 Å; chains: 1; bounding box: 62×68×93 Å

Secondary structure (DSSP, 8-state):
-HHHHHHHHHHHHHHHHHHHHHHHHHHHHHHHHHHHHHHHHHHHHHHS--S------SS-SSS-SSS--EEEHHHHHHHHHTS---HHHHHHHHHHHHHHTSS-SEEEHHHHHHHHHHTTS-------------THHHHHHHHHT-HHHHHHHHHHHHHHHHHHHHHHHHTTSTT-HHHHHHHHHHHHHHHHHHHH-